Protein AF-0000000080654636 (afdb_homodimer)

Secondary structure (DSSP, 8-state):
-----------------------PPPHHHHHHHHHHHHHSSEEEEESB-SSSBSSHHHHHHHHHHHHTT---EEEEGGG-HHHHHHHHHHHT--SS-EEEETTEEEE-HHHHHHHHHTT-HHHHHHHTT---TTS--/-----------------------PPPHHHHHHHHHHHHHSSEEEEESB-SSSBSSHHHHHHHHHHHHTT---EEEEGGG-HHHHHHHHHHHT--SS-EEEETTEEEE-HHHHHHHHHTT-HHHHHHHTT---TTS--

InterPro domains:
  IPR002109 Glutaredoxin [PF00462] (42-106)
  IPR004480 Monothiol glutaredoxin-related [PTHR10293] (22-126)
  IPR004480 Monothiol glutaredoxin-related [TIGR00365] (31-126)
  IPR033658 Glutaredoxin, PICOT-like [cd03028] (33-121)
  IPR036249 Thioredoxin-like superfamily [SSF52833] (31-130)

Nearest PDB structures (foldseek):
  2mma-assembly1_A  TM=9.603E-01  e=9.183E-13  Arabidopsis thaliana
  3zyw-assembly1_A  TM=9.668E-01  e=1.363E-11  Homo sapiens
  2yan-assembly2_B  TM=9.303E-01  e=9.957E-12  Homo sapiens
  2wci-assembly1_A  TM=8.828E-01  e=1.224E-10  Escherichia coli
  2ltk-assembly1_A  TM=9.001E-01  e=1.573E-10  Trypanosoma brucei

Organism: Caenorhabditis japonica (NCBI:txid281687)

Structure (mmCIF, N/CA/C/O backbone):
data_AF-0000000080654636-model_v1
#
loop_
_entity.id
_entity.type
_entity.pdbx_description
1 polymer 'Glutaredoxin-related protein 5, mitochondrial'
#
loop_
_atom_site.group_PDB
_atom_site.id
_atom_site.type_symbol
_atom_site.label_atom_id
_atom_site.label_alt_id
_atom_site.label_comp_id
_atom_site.label_asym_id
_atom_site.label_entity_id
_atom_site.label_seq_id
_atom_site.pdbx_PDB_ins_code
_atom_site.Cartn_x
_atom_site.Cartn_y
_atom_site.Cartn_z
_atom_site.occupancy
_atom_site.B_iso_or_equiv
_atom_site.auth_seq_id
_atom_site.auth_comp_id
_atom_site.auth_asym_id
_atom_site.auth_atom_id
_atom_site.pdbx_PDB_model_num
ATOM 1 N N . MET A 1 1 ? 11.148 24.328 -79.25 1 25.41 1 MET A N 1
ATOM 2 C CA . MET A 1 1 ? 12.336 23.641 -78.75 1 25.41 1 MET A CA 1
ATOM 3 C C . MET A 1 1 ? 12.484 23.828 -77.25 1 25.41 1 MET A C 1
ATOM 5 O O . MET A 1 1 ? 13.477 23.391 -76.688 1 25.41 1 MET A O 1
ATOM 9 N N . LEU A 1 2 ? 11.836 24.938 -76.75 1 28.94 2 LEU A N 1
ATOM 10 C CA . LEU A 1 2 ? 12.297 25.297 -75.438 1 28.94 2 LEU A CA 1
ATOM 11 C C . LEU A 1 2 ? 12.031 24.172 -74.438 1 28.94 2 LEU A C 1
ATOM 13 O O . LEU A 1 2 ? 10.977 23.547 -74.438 1 28.94 2 LEU A O 1
ATOM 17 N N . ARG A 1 3 ? 12.992 24.078 -73.438 1 27.67 3 ARG A N 1
ATOM 18 C CA . ARG A 1 3 ? 13.578 23.203 -72.438 1 27.67 3 ARG A CA 1
ATOM 19 C C . ARG A 1 3 ? 12.57 22.859 -71.312 1 27.67 3 ARG A C 1
ATOM 21 O O . ARG A 1 3 ? 11.594 23.594 -71.125 1 27.67 3 ARG A O 1
ATOM 28 N N . ALA A 1 4 ? 12.789 21.688 -70.688 1 34.44 4 ALA A N 1
ATOM 29 C CA . ALA A 1 4 ? 12.469 20.688 -69.688 1 34.44 4 ALA A CA 1
ATOM 30 C C . ALA A 1 4 ? 12.461 21.297 -68.25 1 34.44 4 ALA A C 1
ATOM 32 O O . ALA A 1 4 ? 13.516 21.578 -67.688 1 34.44 4 ALA A O 1
ATOM 33 N N . VAL A 1 5 ? 11.75 22.438 -68.062 1 36.06 5 VAL A N 1
ATOM 34 C CA . VAL A 1 5 ? 11.945 22.938 -66.688 1 36.06 5 VAL A CA 1
ATOM 35 C C . VAL A 1 5 ? 11.781 21.797 -65.688 1 36.06 5 VAL A C 1
ATOM 37 O O . VAL A 1 5 ? 10.914 20.938 -65.875 1 36.06 5 VAL A O 1
ATOM 40 N N . SER A 1 6 ? 12.875 21.516 -65 1 37.94 6 SER A N 1
ATOM 41 C CA . SER A 1 6 ? 13.242 20.594 -63.938 1 37.94 6 SER A CA 1
ATOM 42 C C . SER A 1 6 ? 12.227 20.609 -62.812 1 37.94 6 SER A C 1
ATOM 44 O O . SER A 1 6 ? 11.75 21.688 -62.406 1 37.94 6 SER A O 1
ATOM 46 N N . ARG A 1 7 ? 11.336 19.625 -62.719 1 39.09 7 ARG A N 1
ATOM 47 C CA . ARG A 1 7 ? 10.477 19.156 -61.625 1 39.09 7 ARG A CA 1
ATOM 48 C C . ARG A 1 7 ? 11.219 19.172 -60.281 1 39.09 7 ARG A C 1
ATOM 50 O O . ARG A 1 7 ? 12.055 18.297 -60.031 1 39.09 7 ARG A O 1
ATOM 57 N N . GLN A 1 8 ? 11.703 20.328 -59.844 1 31.97 8 GLN A N 1
ATOM 58 C CA . GLN A 1 8 ? 12.43 20.328 -58.594 1 31.97 8 GLN A CA 1
ATOM 59 C C . GLN A 1 8 ? 11.688 19.531 -57.5 1 31.97 8 GLN A C 1
ATOM 61 O O . GLN A 1 8 ? 10.477 19.312 -57.625 1 31.97 8 GLN A O 1
ATOM 66 N N . ALA A 1 9 ? 12.359 19.5 -56.25 1 35.47 9 ALA A N 1
ATOM 67 C CA . ALA A 1 9 ? 12.844 18.797 -55.062 1 35.47 9 ALA A CA 1
ATOM 68 C C . ALA A 1 9 ? 11.773 18.781 -53.969 1 35.47 9 ALA A C 1
ATOM 70 O O . ALA A 1 9 ? 12.055 18.422 -52.844 1 35.47 9 ALA A O 1
ATOM 71 N N . PHE A 1 10 ? 10.5 19.172 -54.156 1 35.31 10 PHE A N 1
ATOM 72 C CA . PHE A 1 10 ? 9.969 19.328 -52.781 1 35.31 10 PHE A CA 1
ATOM 73 C C . PHE A 1 10 ? 10.016 18 -52.031 1 35.31 10 PHE A C 1
ATOM 75 O O . PHE A 1 10 ? 9.25 17.078 -52.344 1 35.31 10 PHE A O 1
ATOM 82 N N . SER A 1 11 ? 11.25 17.469 -51.875 1 37.84 11 SER A N 1
ATOM 83 C CA . SER A 1 11 ? 11.297 16.297 -51 1 37.84 11 SER A CA 1
ATOM 84 C C . SER A 1 11 ? 10.641 16.578 -49.656 1 37.84 11 SER A C 1
ATOM 86 O O . SER A 1 11 ? 11.062 17.484 -48.938 1 37.84 11 SER A O 1
ATOM 88 N N . LEU A 1 12 ? 9.32 16.609 -49.625 1 35.72 12 LEU A N 1
ATOM 89 C CA . LEU A 1 12 ? 8.625 16.547 -48.344 1 35.72 12 LEU A CA 1
ATOM 90 C C . LEU A 1 12 ? 9.281 15.531 -47.438 1 35.72 12 LEU A C 1
ATOM 92 O O . LEU A 1 12 ? 9.477 14.375 -47.812 1 35.72 12 LEU A O 1
ATOM 96 N N . LEU A 1 13 ? 10.211 16 -46.625 1 34.69 13 LEU A N 1
ATOM 97 C CA . LEU A 1 13 ? 10.766 15.289 -45.469 1 34.69 13 LEU A CA 1
ATOM 98 C C . LEU A 1 13 ? 9.656 14.641 -44.656 1 34.69 13 LEU A C 1
ATOM 100 O O . LEU A 1 13 ? 8.789 15.336 -44.094 1 34.69 13 LEU A O 1
ATOM 104 N N . ARG A 1 14 ? 9.109 13.594 -45.062 1 36.56 14 ARG A N 1
ATOM 105 C CA . ARG A 1 14 ? 8.336 12.734 -44.156 1 36.56 14 ARG A CA 1
ATOM 106 C C . ARG A 1 14 ? 9.094 12.477 -42.875 1 36.56 14 ARG A C 1
ATOM 108 O O . ARG A 1 14 ? 10.125 11.812 -42.875 1 36.56 14 ARG A O 1
ATOM 115 N N . ALA A 1 15 ? 9.258 13.484 -42.031 1 32.47 15 ALA A N 1
ATOM 116 C CA . ALA A 1 15 ? 9.781 13.172 -40.719 1 32.47 15 ALA A CA 1
ATOM 117 C C . ALA A 1 15 ? 9.062 11.969 -40.125 1 32.47 15 ALA A C 1
ATOM 119 O O . ALA A 1 15 ? 7.828 11.93 -40.062 1 32.47 15 ALA A O 1
ATOM 120 N N . ASN A 1 16 ? 9.633 10.82 -40.219 1 33.41 16 ASN A N 1
ATOM 121 C CA . ASN A 1 16 ? 9.312 9.617 -39.469 1 33.41 16 ASN A CA 1
ATOM 122 C C . ASN A 1 16 ? 9.141 9.93 -37.969 1 33.41 16 ASN A C 1
ATOM 124 O O . ASN A 1 16 ? 10.055 10.438 -37.344 1 33.41 16 ASN A O 1
ATOM 128 N N . TYR A 1 17 ? 8.094 10.664 -37.719 1 31.27 17 TYR A N 1
ATOM 129 C CA . TYR A 1 17 ? 7.797 10.602 -36.281 1 31.27 17 TYR A CA 1
ATOM 130 C C . TYR A 1 17 ? 7.953 9.18 -35.781 1 31.27 17 TYR A C 1
ATOM 132 O O . TYR A 1 17 ? 7.277 8.258 -36.25 1 31.27 17 TYR A O 1
ATOM 140 N N . SER A 1 18 ? 9.203 8.734 -35.719 1 35.06 18 SER A N 1
ATOM 141 C CA . SER A 1 18 ? 9.406 7.5 -34.969 1 35.06 18 SER A CA 1
ATOM 142 C C . SER A 1 18 ? 8.477 7.434 -33.75 1 35.06 18 SER A C 1
ATOM 144 O O . SER A 1 18 ? 8.32 8.414 -33.031 1 35.06 18 SER A O 1
ATOM 146 N N . ALA A 1 19 ? 7.332 6.879 -34 1 32.44 19 ALA A N 1
ATOM 147 C CA . ALA A 1 19 ? 6.539 6.391 -32.875 1 32.44 19 ALA A CA 1
ATOM 148 C C . ALA A 1 19 ? 7.438 5.848 -31.75 1 32.44 19 ALA A C 1
ATOM 150 O O . ALA A 1 19 ? 8.031 4.777 -31.891 1 32.44 19 ALA A O 1
ATOM 151 N N . SER A 1 20 ? 8.391 6.645 -31.328 1 37.06 20 SER A N 1
ATOM 152 C CA . SER A 1 20 ? 9.227 6.27 -30.203 1 37.06 20 SER A CA 1
ATOM 153 C C . SER A 1 20 ? 8.539 5.238 -29.312 1 37.06 20 SER A C 1
ATOM 155 O O . SER A 1 20 ? 9.078 4.164 -29.062 1 37.06 20 SER A O 1
ATOM 157 N N . ALA A 1 21 ? 8.047 5.703 -28 1 35.38 21 ALA A N 1
ATOM 158 C CA . ALA A 1 21 ? 7.973 5.012 -26.719 1 35.38 21 ALA A CA 1
ATOM 159 C C . ALA A 1 21 ? 6.832 3.998 -26.719 1 35.38 21 ALA A C 1
ATOM 161 O O . ALA A 1 21 ? 5.676 4.352 -26.453 1 35.38 21 ALA A O 1
ATOM 162 N N . ALA A 1 22 ? 6.574 3.404 -27.469 1 39.38 22 ALA A N 1
ATOM 163 C CA . ALA A 1 22 ? 5.551 2.373 -27.328 1 39.38 22 ALA A CA 1
ATOM 164 C C . ALA A 1 22 ? 5.707 1.622 -26 1 39.38 22 ALA A C 1
ATOM 166 O O . ALA A 1 22 ? 6.77 1.056 -25.734 1 39.38 22 ALA A O 1
ATOM 167 N N . GLY A 1 23 ? 5.277 2.107 -24.812 1 54.62 23 GLY A N 1
ATOM 168 C CA . GLY A 1 23 ? 5.293 1.915 -23.359 1 54.62 23 GLY A CA 1
ATOM 169 C C . GLY A 1 23 ? 5.477 0.465 -22.953 1 54.62 23 GLY A C 1
ATOM 170 O O . GLY A 1 23 ? 5.055 0.062 -21.875 1 54.62 23 GLY A O 1
ATOM 171 N N . GLY A 1 24 ? 5.867 -0.421 -23.703 1 77.38 24 GLY A N 1
ATOM 172 C CA . GLY A 1 24 ? 6.023 -1.828 -23.375 1 77.38 24 GLY A CA 1
ATOM 173 C C . GLY A 1 24 ? 7.238 -2.104 -22.5 1 77.38 24 GLY A C 1
ATOM 174 O O . GLY A 1 24 ? 8.023 -1.199 -22.219 1 77.38 24 GLY A O 1
ATOM 175 N N . ILE A 1 25 ? 7.141 -3.156 -21.781 1 89.38 25 ILE A N 1
ATOM 176 C CA . ILE A 1 25 ? 8.242 -3.607 -20.938 1 89.38 25 ILE A CA 1
ATOM 177 C C . ILE A 1 25 ? 9.438 -3.994 -21.812 1 89.38 25 ILE A C 1
ATOM 179 O O . ILE A 1 25 ? 9.266 -4.512 -22.922 1 89.38 25 ILE A O 1
ATOM 183 N N . SER A 1 26 ? 10.711 -3.607 -21.453 1 95.44 26 SER A N 1
ATOM 184 C CA . SER A 1 26 ? 11.93 -3.977 -22.172 1 95.44 26 SER A CA 1
ATOM 185 C C . SER A 1 26 ? 12.062 -5.492 -22.281 1 95.44 26 SER A C 1
ATOM 187 O O . SER A 1 26 ? 11.523 -6.23 -21.453 1 95.44 26 SER A O 1
ATOM 189 N N . ASP A 1 27 ? 12.844 -5.934 -23.266 1 96.75 27 ASP A N 1
ATOM 190 C CA . ASP A 1 27 ? 13.102 -7.359 -23.438 1 96.75 27 ASP A CA 1
ATOM 191 C C . ASP A 1 27 ? 13.844 -7.93 -22.234 1 96.75 27 ASP A C 1
ATOM 193 O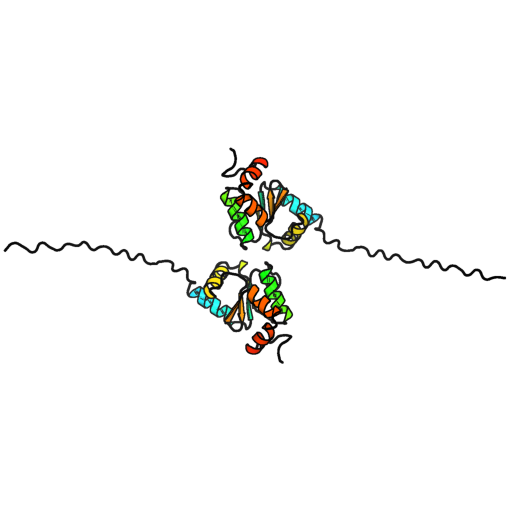 O . ASP A 1 27 ? 13.602 -9.07 -21.828 1 96.75 27 ASP A O 1
ATOM 197 N N . VAL A 1 28 ? 14.758 -7.215 -21.734 1 97.44 28 VAL A N 1
ATOM 198 C CA . VAL A 1 28 ? 15.539 -7.648 -20.578 1 97.44 28 VAL A CA 1
ATOM 199 C C . VAL A 1 28 ? 14.617 -7.863 -19.391 1 97.44 28 VAL A C 1
ATOM 201 O O . VAL A 1 28 ? 14.688 -8.891 -18.719 1 97.44 28 VAL A O 1
ATOM 204 N N . LEU A 1 29 ? 13.758 -6.957 -19.109 1 97.94 29 LEU A N 1
ATOM 205 C CA . LEU A 1 29 ? 12.836 -7.059 -17.984 1 97.94 29 LEU A CA 1
ATOM 206 C C . LEU A 1 29 ? 11.836 -8.188 -18.203 1 97.94 29 LEU A C 1
ATOM 208 O O . LEU A 1 29 ? 11.492 -8.906 -17.266 1 97.94 29 LEU A O 1
ATOM 212 N N . ARG A 1 30 ? 11.344 -8.312 -19.391 1 98.19 30 ARG A N 1
ATOM 213 C CA . ARG A 1 30 ? 10.445 -9.422 -19.719 1 98.19 30 ARG A CA 1
ATOM 214 C C . ARG A 1 30 ? 11.094 -10.766 -19.406 1 98.19 30 ARG A C 1
ATOM 216 O O . ARG A 1 30 ? 10.477 -11.633 -18.797 1 98.19 30 ARG A O 1
ATOM 223 N N . LYS A 1 31 ? 12.281 -10.953 -19.844 1 98.31 31 LYS A N 1
ATOM 224 C CA . LYS A 1 31 ? 13.016 -12.188 -19.594 1 98.31 31 LYS A CA 1
ATOM 225 C C . LYS A 1 31 ? 13.227 -12.406 -18.094 1 98.31 31 LYS A C 1
ATOM 227 O O . LYS A 1 31 ? 13.156 -13.539 -17.609 1 98.31 31 LYS A O 1
ATOM 232 N N . ARG A 1 32 ? 13.516 -11.312 -17.375 1 98.56 32 ARG A N 1
ATOM 233 C CA . ARG A 1 32 ? 13.656 -11.406 -15.93 1 98.56 32 ARG A CA 1
ATOM 234 C C . ARG A 1 32 ? 12.367 -11.922 -15.289 1 98.56 32 ARG A C 1
ATOM 236 O O . ARG A 1 32 ? 12.406 -12.836 -14.469 1 98.56 32 ARG A O 1
ATOM 243 N N . ILE A 1 33 ? 11.273 -11.375 -15.656 1 98.75 33 ILE A N 1
ATOM 244 C CA . ILE A 1 33 ? 9.992 -11.766 -15.07 1 98.75 33 ILE A CA 1
ATOM 245 C C . ILE A 1 33 ? 9.648 -13.195 -15.477 1 98.75 33 ILE A C 1
ATOM 247 O O . ILE A 1 33 ? 9.18 -13.984 -14.656 1 98.75 33 ILE A O 1
ATOM 251 N N . ASP A 1 34 ? 9.914 -13.578 -16.703 1 98.69 34 ASP A N 1
ATOM 252 C CA . ASP A 1 34 ? 9.758 -14.969 -17.141 1 98.69 34 ASP A CA 1
ATOM 253 C C . ASP A 1 34 ? 10.492 -15.922 -16.203 1 98.69 34 ASP A C 1
ATOM 255 O O . ASP A 1 34 ? 9.945 -16.953 -15.805 1 98.69 34 ASP A O 1
ATOM 259 N N . GLY A 1 35 ? 11.672 -15.523 -15.961 1 98.75 35 GLY A N 1
ATOM 260 C CA . GLY A 1 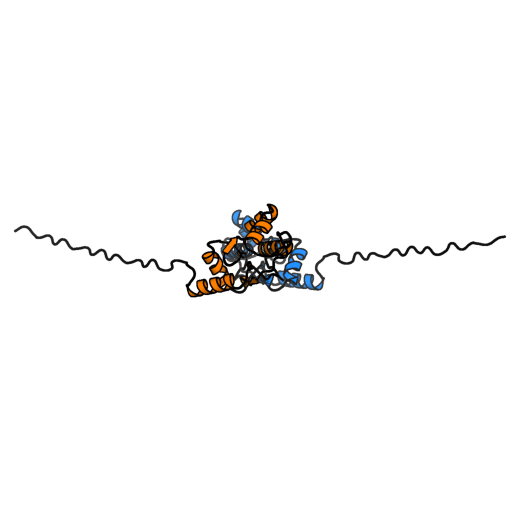35 ? 12.477 -16.359 -15.078 1 98.75 35 GLY A CA 1
ATOM 261 C C . GLY A 1 35 ? 11.914 -16.453 -13.672 1 98.75 35 GLY A C 1
ATOM 262 O O . GLY A 1 35 ? 11.906 -17.531 -13.078 1 98.75 35 GLY A O 1
ATOM 263 N N . LEU A 1 36 ? 11.461 -15.367 -13.125 1 98.81 36 LEU A N 1
ATOM 264 C CA . LEU A 1 36 ? 10.945 -15.344 -11.758 1 98.81 36 LEU A CA 1
ATOM 265 C C . LEU A 1 36 ? 9.68 -16.188 -11.641 1 98.81 36 LEU A C 1
ATOM 267 O O . LEU A 1 36 ? 9.531 -16.953 -10.688 1 98.81 36 LEU A O 1
ATOM 271 N N . VAL A 1 37 ? 8.789 -16.094 -12.648 1 98.75 37 VAL A N 1
ATOM 272 C CA . VAL A 1 37 ? 7.508 -16.781 -12.516 1 98.75 37 VAL A CA 1
ATOM 273 C C . VAL A 1 37 ? 7.68 -18.266 -12.812 1 98.75 37 VAL A C 1
ATOM 275 O O . VAL A 1 37 ? 6.82 -19.078 -12.461 1 98.75 37 VAL A O 1
ATOM 278 N N . ALA A 1 38 ? 8.758 -18.609 -13.422 1 98.5 38 ALA A N 1
ATOM 279 C CA . ALA A 1 38 ? 8.992 -20 -13.781 1 98.5 38 ALA A CA 1
ATOM 280 C C . ALA A 1 38 ? 9.773 -20.734 -12.695 1 98.5 38 ALA A C 1
ATOM 282 O O . ALA A 1 38 ? 9.844 -21.969 -12.688 1 98.5 38 ALA A O 1
ATOM 283 N N . LYS A 1 39 ? 10.328 -20 -11.82 1 98.44 39 LYS A N 1
ATOM 284 C CA . LYS A 1 39 ? 11.281 -20.562 -10.875 1 98.44 39 LYS A CA 1
ATOM 285 C C . LYS A 1 39 ? 10.57 -21.406 -9.812 1 98.44 39 LYS A C 1
ATOM 287 O O . LYS A 1 39 ? 11.125 -22.375 -9.312 1 98.44 39 LYS A O 1
ATOM 292 N N . ASP A 1 40 ? 9.414 -20.953 -9.352 1 98.81 40 ASP A N 1
ATOM 293 C CA . ASP A 1 40 ? 8.656 -21.641 -8.312 1 98.81 40 ASP A CA 1
ATOM 294 C C . ASP A 1 40 ? 7.227 -21.938 -8.781 1 98.81 40 ASP A C 1
ATOM 296 O O . ASP A 1 40 ? 6.746 -21.328 -9.734 1 98.81 40 ASP A O 1
ATOM 300 N N . ASP A 1 41 ? 6.625 -22.875 -8.141 1 98.81 41 ASP A N 1
ATOM 301 C CA . ASP A 1 41 ? 5.289 -23.312 -8.539 1 98.81 41 ASP A CA 1
ATOM 302 C C . ASP A 1 41 ? 4.262 -22.203 -8.305 1 98.81 41 ASP A C 1
ATOM 304 O O . ASP A 1 41 ? 3.328 -22.031 -9.094 1 98.81 41 ASP A O 1
ATOM 308 N N . VAL A 1 42 ? 4.402 -21.594 -7.184 1 98.94 42 VAL A N 1
ATOM 309 C CA . VAL A 1 42 ? 3.523 -20.469 -6.84 1 98.94 42 VAL A CA 1
ATOM 310 C C . VAL A 1 42 ? 4.359 -19.234 -6.531 1 98.94 42 VAL A C 1
ATOM 312 O O . VAL A 1 42 ? 5.246 -19.266 -5.676 1 98.94 42 VAL A O 1
ATOM 315 N N . VAL A 1 43 ? 4.141 -18.141 -7.289 1 98.94 43 VAL A N 1
ATOM 316 C CA . VAL A 1 43 ? 4.883 -16.891 -7.16 1 98.94 43 VAL A CA 1
ATOM 317 C C . VAL A 1 43 ? 3.914 -15.742 -6.895 1 98.94 43 VAL A C 1
ATOM 319 O O . VAL A 1 43 ? 2.852 -15.664 -7.516 1 98.94 43 VAL A O 1
ATOM 322 N N . VAL A 1 44 ? 4.234 -14.898 -5.953 1 98.94 44 VAL A N 1
ATOM 323 C CA . VAL A 1 44 ? 3.443 -13.703 -5.668 1 98.94 44 VAL A CA 1
ATOM 324 C C . VAL A 1 44 ? 4.336 -12.469 -5.73 1 98.94 44 VAL A C 1
ATOM 326 O O . VAL A 1 44 ? 5.297 -12.352 -4.969 1 98.94 44 VAL A O 1
ATOM 329 N N . PHE A 1 45 ? 4.098 -11.586 -6.664 1 98.94 45 PHE A N 1
ATOM 330 C CA . PHE A 1 45 ? 4.605 -10.219 -6.574 1 98.94 45 PHE A CA 1
ATOM 331 C C . PHE A 1 45 ? 3.732 -9.383 -5.648 1 98.94 45 PHE A C 1
ATOM 333 O O . PHE A 1 45 ? 2.533 -9.227 -5.891 1 98.94 45 PHE A O 1
ATOM 340 N N . MET A 1 46 ? 4.277 -8.797 -4.602 1 98.81 46 MET A N 1
ATOM 341 C CA . MET A 1 46 ? 3.416 -8.18 -3.6 1 98.81 46 MET A CA 1
ATOM 342 C C . MET A 1 46 ? 4.102 -6.973 -2.961 1 98.81 46 MET A C 1
ATOM 344 O O . MET A 1 46 ? 5.305 -6.77 -3.145 1 98.81 46 MET A O 1
ATOM 348 N N . LYS A 1 47 ? 3.375 -6.105 -2.334 1 98.38 47 LYS A N 1
ATOM 349 C CA . LYS A 1 47 ? 3.918 -5.031 -1.509 1 98.38 47 LYS A CA 1
ATOM 350 C C . LYS A 1 47 ? 4.277 -5.539 -0.115 1 98.38 47 LYS A C 1
ATOM 352 O O . LYS A 1 47 ? 3.398 -5.91 0.663 1 98.38 47 LYS A O 1
ATOM 357 N N . GLY A 1 48 ? 5.57 -5.477 0.133 1 97.75 48 GLY A N 1
ATOM 358 C CA . GLY A 1 48 ? 6.059 -6.152 1.324 1 97.75 48 GLY A CA 1
ATOM 359 C C . GLY A 1 48 ? 6.402 -7.609 1.084 1 97.75 48 GLY A C 1
ATOM 360 O O . GLY A 1 48 ? 6.594 -8.031 -0.06 1 97.75 48 GLY A O 1
ATOM 361 N N . THR A 1 49 ? 6.621 -8.328 2.178 1 97.75 49 THR A N 1
ATOM 362 C CA . THR A 1 49 ? 7.004 -9.734 2.123 1 97.75 49 THR A CA 1
ATOM 363 C C . THR A 1 49 ? 5.941 -10.609 2.787 1 97.75 49 THR A C 1
ATOM 365 O O . THR A 1 49 ? 4.996 -10.102 3.387 1 97.75 49 THR A O 1
ATOM 368 N N . GLN A 1 50 ? 6.105 -11.922 2.584 1 97.19 50 GLN A N 1
ATOM 369 C CA . GLN A 1 50 ? 5.203 -12.859 3.246 1 97.19 50 GLN A CA 1
ATOM 370 C C . GLN A 1 50 ? 5.23 -12.672 4.762 1 97.19 50 GLN A C 1
ATOM 372 O O . GLN A 1 50 ? 4.203 -12.82 5.43 1 97.19 50 GLN A O 1
ATOM 377 N N . GLN A 1 51 ? 6.391 -12.289 5.285 1 96.19 51 GLN A N 1
ATOM 378 C CA . GLN A 1 51 ? 6.559 -12.117 6.727 1 96.19 51 GLN A CA 1
ATOM 379 C C . GLN A 1 51 ? 6.039 -10.75 7.18 1 96.19 51 GLN A C 1
ATOM 381 O O . GLN A 1 51 ? 5.508 -10.617 8.281 1 96.19 51 GLN A O 1
ATOM 386 N N . GLU A 1 52 ? 6.199 -9.773 6.305 1 95.75 52 GLU A N 1
ATOM 387 C CA . GLU A 1 52 ? 5.805 -8.406 6.641 1 95.75 52 GLU A CA 1
ATOM 388 C C . GLU A 1 52 ? 5.086 -7.742 5.473 1 95.75 52 GLU A C 1
ATOM 390 O O . GLU A 1 52 ? 5.613 -6.801 4.871 1 95.75 52 GLU A O 1
ATOM 395 N N . PRO A 1 53 ? 3.854 -8.148 5.262 1 97.31 53 PRO A N 1
ATOM 396 C CA . PRO A 1 53 ? 3.109 -7.449 4.211 1 97.31 53 PRO A CA 1
ATOM 397 C C . PRO A 1 53 ? 2.914 -5.965 4.508 1 97.31 53 PRO A C 1
ATOM 399 O O . PRO A 1 53 ? 2.686 -5.586 5.66 1 97.31 53 PRO A O 1
ATOM 402 N N . ALA A 1 54 ? 2.967 -5.152 3.492 1 96.44 54 ALA A N 1
ATOM 403 C CA . ALA A 1 54 ? 2.949 -3.705 3.691 1 96.44 54 ALA A CA 1
ATOM 404 C C . ALA A 1 54 ? 1.625 -3.104 3.23 1 96.44 54 ALA A C 1
ATOM 406 O O . ALA A 1 54 ? 1.441 -1.885 3.27 1 96.44 54 ALA A O 1
ATOM 407 N N . CYS A 1 55 ? 0.692 -3.875 2.836 1 96.69 55 CYS A N 1
ATOM 408 C CA . CYS A 1 55 ? -0.629 -3.469 2.371 1 96.69 55 CYS A CA 1
ATOM 409 C C . CYS A 1 55 ? -1.664 -4.551 2.652 1 96.69 55 CYS A C 1
ATOM 411 O O . CYS A 1 55 ? -1.335 -5.738 2.682 1 96.69 55 CYS A O 1
ATOM 413 N N . GLY A 1 56 ? -2.855 -4.16 2.816 1 96.12 56 GLY A N 1
ATOM 414 C CA . GLY A 1 56 ? -3.908 -5.109 3.145 1 96.12 56 GLY A CA 1
ATOM 415 C C . GLY A 1 56 ? -4.191 -6.094 2.027 1 96.12 56 GLY A C 1
ATOM 416 O O . GLY A 1 56 ? -4.527 -7.254 2.287 1 96.12 56 GLY A O 1
ATOM 417 N N . PHE A 1 57 ? -4.086 -5.648 0.814 1 97.94 57 PHE A N 1
ATOM 418 C CA . PHE A 1 57 ? -4.336 -6.543 -0.31 1 97.94 57 PHE A CA 1
ATOM 419 C C . PHE A 1 57 ? -3.283 -7.641 -0.373 1 97.94 57 PHE A C 1
ATOM 421 O O . PHE A 1 57 ? -3.607 -8.805 -0.595 1 97.94 57 PHE A O 1
ATOM 428 N N . SER A 1 58 ? -2.035 -7.289 -0.244 1 98.75 58 SER A N 1
ATOM 429 C CA . SER A 1 58 ? -0.964 -8.281 -0.195 1 98.75 58 SER A CA 1
ATOM 430 C C . SER A 1 58 ? -1.144 -9.227 0.985 1 98.75 58 SER A C 1
ATOM 432 O O . SER A 1 58 ? -0.938 -10.438 0.853 1 98.75 58 SER A O 1
ATOM 434 N N . ARG A 1 59 ? -1.499 -8.703 2.064 1 98.38 59 ARG A N 1
ATOM 435 C CA . ARG A 1 59 ? -1.748 -9.531 3.24 1 98.38 59 ARG A CA 1
ATOM 436 C C . ARG A 1 59 ? -2.865 -10.539 2.977 1 98.38 59 ARG A C 1
ATOM 438 O O . ARG A 1 59 ? -2.754 -11.703 3.346 1 98.38 59 ARG A O 1
ATOM 445 N N . ASN A 1 60 ? -3.906 -10.055 2.338 1 98.75 60 ASN A N 1
ATOM 446 C CA . ASN A 1 60 ? -5.039 -10.938 2.076 1 98.75 60 ASN A CA 1
ATOM 447 C C . ASN A 1 60 ? -4.645 -12.094 1.161 1 98.75 60 ASN A C 1
ATOM 449 O O . ASN A 1 60 ? -5.055 -13.234 1.386 1 98.75 60 ASN A O 1
ATOM 453 N N . VAL A 1 61 ? -3.904 -11.789 0.156 1 98.88 61 VAL A N 1
ATOM 454 C CA . VAL A 1 61 ? -3.422 -12.844 -0.725 1 98.88 61 VAL A CA 1
ATOM 455 C C . VAL A 1 61 ? -2.623 -13.867 0.082 1 98.88 61 VAL A C 1
ATOM 457 O O . VAL A 1 61 ? -2.836 -15.078 -0.05 1 98.88 61 VAL A O 1
ATOM 460 N N . LYS A 1 62 ? -1.703 -13.375 0.951 1 98.81 62 LYS A N 1
ATOM 461 C CA . LYS A 1 62 ? -0.91 -14.258 1.8 1 98.81 62 LYS A CA 1
ATOM 462 C C . LYS A 1 62 ? -1.805 -15.109 2.695 1 98.81 62 LYS A C 1
ATOM 464 O O . LYS A 1 62 ? -1.582 -16.312 2.84 1 98.81 62 LYS A O 1
ATOM 469 N N . LEU A 1 63 ? -2.771 -14.516 3.24 1 98.62 63 LEU A N 1
ATOM 470 C CA . LEU A 1 63 ? -3.656 -15.219 4.164 1 98.62 63 LEU A CA 1
ATOM 471 C C . LEU A 1 63 ? -4.41 -16.328 3.453 1 98.62 63 LEU A C 1
ATOM 473 O O . LEU A 1 63 ? -4.57 -17.422 4.004 1 98.62 63 LEU A O 1
ATOM 477 N N . VAL A 1 64 ? -4.902 -16.031 2.309 1 98.69 64 VAL A N 1
ATOM 478 C CA . VAL A 1 64 ? -5.613 -17.047 1.53 1 98.69 64 VAL A CA 1
ATOM 479 C C . VAL A 1 64 ? -4.684 -18.219 1.24 1 98.69 64 VAL A C 1
ATOM 481 O O . VAL A 1 64 ? -5.059 -19.375 1.446 1 98.69 64 VAL A O 1
ATOM 484 N N . LEU A 1 65 ? -3.514 -17.969 0.712 1 98.81 65 LEU A N 1
ATOM 485 C CA . LEU A 1 65 ? -2.568 -19.031 0.397 1 98.81 65 LEU A CA 1
ATOM 486 C C . LEU A 1 65 ? -2.178 -19.812 1.653 1 98.81 65 LEU A C 1
ATOM 488 O O . LEU A 1 65 ? -2.082 -21.031 1.629 1 98.81 65 LEU A O 1
ATOM 492 N N . ASP A 1 66 ? -1.998 -19.109 2.752 1 98.56 66 ASP A N 1
ATOM 493 C CA . ASP A 1 66 ? -1.691 -19.75 4.027 1 98.56 66 ASP A CA 1
ATOM 494 C C . ASP A 1 66 ? -2.844 -20.641 4.488 1 98.56 66 ASP A C 1
ATOM 496 O O . ASP A 1 66 ? -2.617 -21.734 5 1 98.56 66 ASP A O 1
ATOM 500 N N . PHE A 1 67 ? -4.008 -20.125 4.363 1 98.44 67 PHE A N 1
ATOM 501 C CA . PHE A 1 67 ? -5.188 -20.875 4.762 1 98.44 67 PHE A CA 1
ATOM 502 C C . PHE A 1 67 ? -5.211 -22.25 4.078 1 98.44 67 PHE A C 1
ATOM 504 O O . PHE A 1 67 ? -5.613 -23.234 4.684 1 98.44 67 PHE A O 1
ATOM 511 N N . HIS A 1 68 ? -4.77 -22.266 2.932 1 98.25 68 HIS A N 1
ATOM 512 C CA . HIS A 1 68 ? -4.793 -23.5 2.148 1 98.25 68 HIS A CA 1
ATOM 513 C C . HIS A 1 68 ? -3.457 -24.234 2.236 1 98.25 68 HIS A C 1
ATOM 515 O O . HIS A 1 68 ? -3.23 -25.203 1.516 1 98.25 68 HIS A O 1
ATOM 521 N N . ASN A 1 69 ? -2.506 -23.703 3.059 1 98.38 69 ASN A N 1
ATOM 522 C CA . ASN A 1 69 ? -1.181 -24.281 3.258 1 98.38 69 ASN A CA 1
ATOM 523 C C . ASN A 1 69 ? -0.402 -24.359 1.947 1 98.38 69 ASN A C 1
ATOM 525 O O . ASN A 1 69 ? 0.22 -25.391 1.654 1 98.38 69 ASN A O 1
ATOM 529 N N . VAL A 1 70 ? -0.503 -23.359 1.189 1 98.62 70 VAL A N 1
ATOM 530 C CA . VAL A 1 70 ? 0.218 -23.281 -0.077 1 98.62 70 VAL A CA 1
ATOM 531 C C . VAL A 1 70 ? 1.499 -22.469 0.099 1 98.62 70 VAL A C 1
ATOM 533 O O . VAL A 1 70 ? 1.45 -21.297 0.457 1 98.62 70 VAL A O 1
ATOM 536 N N . LYS A 1 71 ? 2.617 -23.109 -0.134 1 98.31 71 LYS A N 1
ATOM 537 C CA . LYS A 1 71 ? 3.895 -22.406 -0.133 1 98.31 71 LYS A CA 1
ATOM 538 C C . LYS A 1 71 ? 4.066 -21.578 -1.404 1 98.31 71 LYS A C 1
ATOM 540 O O . LYS A 1 71 ? 3.678 -22 -2.49 1 98.31 71 LYS A O 1
ATOM 545 N N . PHE A 1 72 ? 4.648 -20.422 -1.195 1 98.88 72 PHE A N 1
ATOM 546 C CA . PHE A 1 72 ? 4.879 -19.594 -2.377 1 98.88 72 PHE A CA 1
ATOM 547 C C . PHE A 1 72 ? 6.145 -18.766 -2.223 1 98.88 72 PHE A C 1
ATOM 549 O O . PHE A 1 72 ? 6.613 -18.531 -1.105 1 98.88 72 PHE A O 1
ATOM 556 N N . GLN A 1 73 ? 6.66 -18.406 -3.355 1 98.88 73 GLN A N 1
ATOM 557 C CA . GLN A 1 73 ? 7.762 -17.438 -3.402 1 98.88 73 GLN A CA 1
ATOM 558 C C . GLN A 1 73 ? 7.242 -16.016 -3.586 1 98.88 73 GLN A C 1
ATOM 560 O O . GLN A 1 73 ? 6.461 -15.75 -4.5 1 98.88 73 GLN A O 1
ATOM 565 N N . ASP A 1 74 ? 7.605 -15.172 -2.717 1 98.81 74 ASP A N 1
ATOM 566 C CA . ASP A 1 74 ? 7.215 -13.766 -2.855 1 98.81 74 ASP A CA 1
ATOM 567 C C . ASP A 1 74 ? 8.344 -12.945 -3.48 1 98.81 74 ASP A C 1
ATOM 569 O O . ASP A 1 74 ? 9.516 -13.281 -3.332 1 98.81 74 ASP A O 1
ATOM 573 N N . TYR A 1 75 ? 8.055 -11.906 -4.18 1 98.88 75 TYR A N 1
ATOM 574 C CA . TYR A 1 75 ? 8.93 -10.828 -4.629 1 98.88 75 TYR A CA 1
ATOM 575 C C . TYR A 1 75 ? 8.391 -9.469 -4.207 1 98.88 75 TYR A C 1
ATOM 577 O O . TYR A 1 75 ? 7.293 -9.078 -4.613 1 98.88 75 TYR A O 1
ATOM 585 N N . ASN A 1 76 ? 9.133 -8.797 -3.408 1 98.56 76 ASN A N 1
ATOM 586 C CA . ASN A 1 76 ? 8.742 -7.492 -2.893 1 98.56 76 ASN A CA 1
ATOM 587 C C . ASN A 1 76 ? 8.977 -6.391 -3.924 1 98.56 76 ASN A C 1
ATOM 589 O O . ASN A 1 76 ? 10.117 -6 -4.18 1 98.56 76 ASN A O 1
ATOM 593 N N . VAL A 1 77 ? 7.898 -5.793 -4.375 1 98.19 77 VAL A N 1
ATOM 594 C CA . VAL A 1 77 ? 8.031 -4.852 -5.48 1 98.19 77 VAL A CA 1
ATOM 595 C C . VAL A 1 77 ? 8.328 -3.457 -4.938 1 98.19 77 VAL A C 1
ATOM 597 O O . VAL A 1 77 ? 8.703 -2.555 -5.691 1 98.19 77 VAL A O 1
ATOM 600 N N . LEU A 1 78 ? 8.18 -3.246 -3.662 1 96.69 78 LEU A N 1
ATOM 601 C CA . LEU A 1 78 ? 8.438 -1.935 -3.076 1 96.69 78 LEU A CA 1
ATOM 602 C C . LEU A 1 78 ? 9.914 -1.571 -3.176 1 96.69 78 LEU A C 1
ATOM 604 O O . LEU A 1 78 ? 10.273 -0.395 -3.1 1 96.69 78 LEU A O 1
ATOM 608 N N . THR A 1 79 ? 10.773 -2.492 -3.324 1 94.94 79 THR A N 1
ATOM 609 C CA . THR A 1 79 ? 12.211 -2.244 -3.381 1 94.94 79 THR A CA 1
ATOM 610 C C . THR A 1 79 ? 12.711 -2.295 -4.82 1 94.94 79 THR A C 1
ATOM 612 O O . THR A 1 79 ? 13.922 -2.318 -5.062 1 94.94 79 THR A O 1
ATOM 615 N N . ASP A 1 80 ? 11.789 -2.41 -5.707 1 96.12 80 ASP A N 1
ATOM 616 C CA . ASP A 1 80 ? 12.125 -2.57 -7.121 1 96.12 80 ASP A CA 1
ATOM 617 C C . ASP A 1 80 ? 11.062 -1.942 -8.016 1 96.12 80 ASP A C 1
ATOM 619 O O . ASP A 1 80 ? 10.195 -2.643 -8.539 1 96.12 80 ASP A O 1
ATOM 623 N N . GLU A 1 81 ? 11.273 -0.66 -8.273 1 94.88 81 GLU A N 1
ATOM 624 C CA . GLU A 1 81 ? 10.281 0.096 -9.031 1 94.88 81 GLU A CA 1
ATOM 625 C C . GLU A 1 81 ? 10.148 -0.442 -10.453 1 94.88 81 GLU A C 1
ATOM 627 O O . GLU A 1 81 ? 9.055 -0.455 -11.023 1 94.88 81 GLU A O 1
ATOM 632 N N . GLU A 1 82 ? 11.242 -0.849 -11.016 1 96.69 82 GLU A N 1
ATOM 633 C CA . GLU A 1 82 ? 11.211 -1.419 -12.359 1 96.69 82 GLU A CA 1
ATOM 634 C C . GLU A 1 82 ? 10.344 -2.676 -12.406 1 96.69 82 GLU A C 1
ATOM 636 O O . GLU A 1 82 ? 9.516 -2.834 -13.305 1 96.69 82 GLU A O 1
ATOM 641 N N . LEU A 1 83 ? 10.539 -3.498 -11.438 1 98.06 83 LEU A N 1
ATOM 642 C CA . LEU A 1 83 ? 9.727 -4.711 -11.359 1 98.06 83 LEU A CA 1
ATOM 643 C C . LEU A 1 83 ? 8.266 -4.371 -11.086 1 98.06 83 LEU A C 1
ATOM 645 O O . LEU A 1 83 ? 7.367 -4.98 -11.664 1 98.06 83 LEU A O 1
ATOM 649 N N . ARG A 1 84 ? 8.062 -3.404 -10.18 1 97.94 84 ARG A N 1
ATOM 650 C CA . ARG A 1 84 ? 6.707 -2.988 -9.82 1 97.94 84 ARG A CA 1
ATOM 651 C C . ARG A 1 84 ? 5.922 -2.553 -11.055 1 97.94 84 ARG A C 1
ATOM 653 O O . ARG A 1 84 ? 4.812 -3.035 -11.297 1 97.94 84 ARG A O 1
ATOM 660 N N . GLU A 1 85 ? 6.504 -1.741 -11.883 1 96.88 85 GLU A N 1
ATOM 661 C CA . GLU A 1 85 ? 5.836 -1.267 -13.086 1 96.88 85 GLU A CA 1
ATOM 662 C C . GLU A 1 85 ? 5.84 -2.334 -14.18 1 96.88 85 GLU A C 1
ATOM 664 O O . GLU A 1 85 ? 4.852 -2.494 -14.906 1 96.88 85 GLU A O 1
ATOM 669 N N . GLY A 1 86 ? 6.855 -3.072 -14.227 1 98.38 86 GLY A N 1
ATOM 670 C CA . GLY A 1 86 ? 7.012 -4.082 -15.258 1 98.38 86 GLY A CA 1
ATOM 671 C C . GLY A 1 86 ? 6 -5.207 -15.156 1 98.38 86 GLY A C 1
ATOM 672 O O . GLY A 1 86 ? 5.477 -5.672 -16.172 1 98.38 86 GLY A O 1
ATOM 673 N N . VAL A 1 87 ? 5.734 -5.633 -13.984 1 98.69 87 VAL A N 1
ATOM 674 C CA . VAL A 1 87 ? 4.852 -6.781 -13.812 1 98.69 87 VAL A CA 1
ATOM 675 C C . VAL A 1 87 ? 3.426 -6.398 -14.211 1 98.69 87 VAL A C 1
ATOM 677 O O . VAL A 1 87 ? 2.656 -7.242 -14.672 1 98.69 87 VAL A O 1
ATOM 680 N N . LYS A 1 88 ? 3.062 -5.145 -14.031 1 98.44 88 LYS A N 1
ATOM 681 C CA . LYS A 1 88 ? 1.747 -4.68 -14.453 1 98.44 88 LYS A CA 1
ATOM 682 C C . LYS A 1 88 ? 1.606 -4.746 -15.977 1 98.44 88 LYS A C 1
ATOM 684 O O . LYS A 1 88 ? 0.557 -5.137 -16.484 1 98.44 88 LYS A O 1
ATOM 689 N N . VAL A 1 89 ? 2.629 -4.383 -16.641 1 98.19 89 VAL A N 1
ATOM 690 C CA . VAL A 1 89 ? 2.637 -4.441 -18.094 1 98.19 89 VAL A CA 1
ATOM 691 C C . VAL A 1 89 ? 2.686 -5.898 -18.547 1 98.19 89 VAL A C 1
ATOM 693 O O . VAL A 1 89 ? 1.929 -6.301 -19.438 1 98.19 89 VAL A O 1
ATOM 696 N N . TYR A 1 90 ? 3.488 -6.688 -17.906 1 98.56 90 TYR A N 1
ATOM 697 C CA . TYR A 1 90 ? 3.701 -8.094 -18.234 1 98.56 90 TYR A CA 1
ATOM 698 C C . TYR A 1 90 ? 2.393 -8.867 -18.172 1 98.56 90 TYR A C 1
ATOM 700 O O . TYR A 1 90 ? 2.092 -9.664 -19.062 1 98.56 90 TYR A O 1
ATOM 708 N N . SER A 1 91 ? 1.635 -8.602 -17.172 1 98.5 91 SER A N 1
ATOM 709 C CA . SER A 1 91 ? 0.406 -9.359 -16.953 1 98.5 91 SER A CA 1
ATOM 710 C C . SER A 1 91 ? -0.796 -8.664 -17.578 1 98.5 91 SER A C 1
ATOM 712 O O . SER A 1 91 ? -1.894 -9.219 -17.609 1 98.5 91 SER A O 1
ATOM 714 N N . GLU A 1 92 ? -0.571 -7.461 -18.031 1 97.69 92 GLU A N 1
ATOM 715 C CA . GLU A 1 92 ? -1.686 -6.625 -18.469 1 97.69 92 GLU A CA 1
ATOM 716 C C . GLU A 1 92 ? -2.738 -6.492 -17.375 1 97.69 92 GLU A C 1
ATOM 718 O O . GLU A 1 92 ? -3.932 -6.664 -17.625 1 97.69 92 GLU A O 1
ATOM 723 N N . TRP A 1 93 ? -2.297 -6.32 -16.188 1 98.19 93 TRP A N 1
ATOM 724 C CA . TRP A 1 93 ? -3.107 -6.145 -14.977 1 98.19 93 TRP A CA 1
ATOM 725 C C . TRP A 1 93 ? -2.609 -4.961 -14.156 1 98.19 93 TRP A C 1
ATOM 727 O O . TRP A 1 93 ? -1.408 -4.832 -13.906 1 98.19 93 TRP A O 1
ATOM 737 N N . PRO A 1 94 ? -3.457 -4.109 -13.664 1 97.31 94 PRO A N 1
ATOM 738 C CA . PRO A 1 94 ? -3.016 -2.789 -13.211 1 97.31 94 PRO A CA 1
ATOM 739 C C . PRO A 1 94 ? -2.578 -2.781 -11.75 1 97.31 94 PRO A C 1
ATOM 74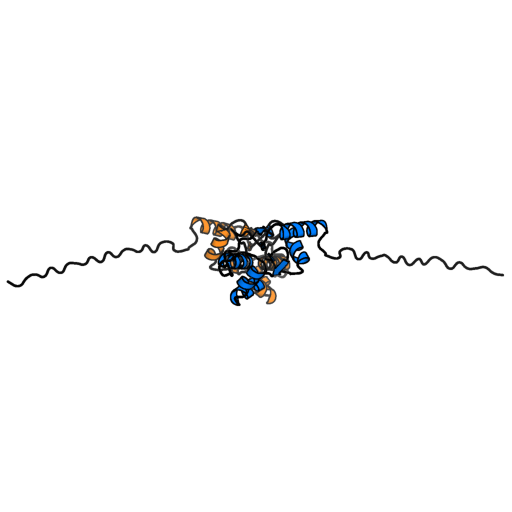1 O O . PRO A 1 94 ? -1.948 -1.822 -11.289 1 97.31 94 PRO A O 1
ATOM 744 N N . THR A 1 95 ? -2.932 -3.865 -10.969 1 97.81 95 THR A N 1
ATOM 745 C CA . THR A 1 95 ? -2.748 -3.719 -9.531 1 97.81 95 THR A CA 1
ATOM 746 C C . THR A 1 95 ? -1.817 -4.801 -8.992 1 97.81 95 THR A C 1
ATOM 748 O O . THR A 1 95 ? -1.509 -5.77 -9.688 1 97.81 95 THR A O 1
ATOM 751 N N . ILE A 1 96 ? -1.231 -4.551 -7.891 1 98.44 96 ILE A N 1
ATOM 752 C CA . ILE A 1 96 ? -0.451 -5.453 -7.051 1 98.44 96 ILE A CA 1
ATOM 753 C C . ILE A 1 96 ? -1.214 -5.75 -5.762 1 98.44 96 ILE A C 1
ATOM 755 O O . ILE A 1 96 ? -1.883 -4.871 -5.215 1 98.44 96 ILE A O 1
ATOM 759 N N . PRO A 1 97 ? -1.184 -6.918 -5.367 1 98.81 97 PRO A N 1
ATOM 760 C CA . PRO A 1 97 ? -0.343 -8.078 -5.688 1 98.81 97 PRO A CA 1
ATOM 761 C C . PRO A 1 97 ? -0.824 -8.828 -6.922 1 98.81 97 PRO A C 1
ATOM 763 O O . PRO A 1 97 ? -1.934 -8.586 -7.406 1 98.81 97 PRO A O 1
ATOM 766 N N . GLN A 1 98 ? 0.083 -9.625 -7.441 1 98.94 98 GLN A N 1
ATOM 767 C CA . GLN A 1 98 ? -0.225 -10.516 -8.555 1 98.94 98 GLN A CA 1
ATOM 768 C C . GLN A 1 98 ? 0.255 -11.938 -8.273 1 98.94 98 GLN A C 1
ATOM 770 O O . GLN A 1 98 ? 1.399 -12.141 -7.863 1 98.94 98 GLN A O 1
ATOM 775 N N . VAL A 1 99 ? -0.6 -12.906 -8.562 1 98.94 99 VAL A N 1
ATOM 776 C CA . VAL A 1 99 ? -0.331 -14.305 -8.25 1 98.94 99 VAL A CA 1
ATOM 777 C C . VAL A 1 99 ? -0.124 -15.094 -9.539 1 98.94 99 VAL A C 1
ATOM 779 O O . VAL A 1 99 ? -0.896 -14.953 -10.492 1 98.94 99 VAL A O 1
ATOM 782 N N . TYR A 1 100 ? 0.863 -15.875 -9.539 1 98.94 100 TYR A N 1
ATOM 783 C CA . TYR A 1 100 ? 1.182 -16.797 -10.633 1 98.94 100 TYR A CA 1
ATOM 784 C C . TYR A 1 100 ? 1.268 -18.219 -10.133 1 98.94 100 TYR A C 1
ATOM 786 O O . TYR A 1 100 ? 1.819 -18.484 -9.055 1 98.94 100 TYR A O 1
ATOM 794 N N . VAL A 1 101 ? 0.745 -19.156 -10.891 1 98.88 101 VAL A N 1
ATOM 795 C CA . VAL A 1 101 ? 0.836 -20.594 -10.617 1 98.88 101 VAL A CA 1
ATOM 796 C C . VAL A 1 101 ? 1.383 -21.312 -11.852 1 98.88 101 VAL A C 1
ATOM 798 O O . VAL A 1 101 ? 0.833 -21.188 -12.945 1 98.88 101 VAL A O 1
ATOM 801 N N . LYS A 1 102 ? 2.463 -21.953 -11.625 1 98.62 102 LYS A N 1
ATOM 802 C CA . LYS A 1 102 ? 3.133 -22.672 -12.703 1 98.62 102 LYS A CA 1
ATOM 803 C C . LYS A 1 102 ? 3.393 -21.75 -13.898 1 98.62 102 LYS A C 1
ATOM 805 O O . LYS A 1 102 ? 3.111 -22.109 -15.039 1 98.62 102 LYS A O 1
ATOM 810 N N . GLY A 1 103 ? 3.764 -20.531 -13.562 1 98.56 103 GLY A N 1
ATOM 811 C CA . GLY A 1 103 ? 4.184 -19.578 -14.586 1 98.56 103 GLY A CA 1
ATOM 812 C C . GLY A 1 103 ? 3.021 -18.859 -15.234 1 98.56 103 GLY A C 1
ATOM 813 O O . GLY A 1 103 ? 3.225 -17.984 -16.094 1 98.56 103 GLY A O 1
ATOM 814 N N . GLU A 1 104 ? 1.792 -19.109 -14.82 1 98.31 104 GLU A N 1
ATOM 815 C CA . GLU A 1 104 ? 0.604 -18.5 -15.406 1 98.31 104 GLU A CA 1
ATOM 816 C C . GLU A 1 104 ? -0.024 -17.484 -14.453 1 98.31 104 GLU A C 1
ATOM 818 O O . GLU A 1 104 ? -0.141 -17.75 -13.258 1 98.31 104 GLU A O 1
ATOM 823 N N . PHE A 1 105 ? -0.448 -16.438 -15.055 1 98.88 105 PHE A N 1
ATOM 824 C CA . PHE A 1 105 ? -1.097 -15.391 -14.258 1 98.88 105 PHE A CA 1
ATOM 825 C C . PHE A 1 105 ? -2.484 -15.836 -13.812 1 98.88 105 PHE A C 1
ATOM 827 O O . PHE A 1 105 ? -3.312 -16.234 -14.641 1 98.88 105 PHE A O 1
ATOM 834 N N . VAL A 1 106 ? -2.713 -15.789 -12.477 1 98.69 106 VAL A N 1
ATOM 835 C CA . VAL A 1 106 ? -4.004 -16.172 -11.914 1 98.69 106 VAL A CA 1
ATOM 836 C C . VAL A 1 106 ? -4.855 -14.922 -11.68 1 98.69 106 VAL A C 1
ATOM 838 O O . VAL A 1 106 ? -6.031 -14.891 -12.047 1 98.69 106 VAL A O 1
ATOM 841 N N . GLY A 1 107 ? -4.246 -13.898 -11.062 1 98.62 107 GLY A N 1
ATOM 842 C CA . GLY A 1 107 ? -4.965 -12.672 -10.75 1 98.62 107 GLY A CA 1
ATOM 843 C C . GLY A 1 107 ? -4.379 -11.914 -9.57 1 98.62 107 GLY A C 1
ATOM 844 O O . GLY A 1 107 ? -3.312 -12.273 -9.07 1 98.62 107 GLY A O 1
ATOM 845 N N . GLY A 1 108 ? -5.066 -10.844 -9.227 1 98.5 108 GLY A N 1
ATOM 846 C CA . GLY A 1 108 ? -4.734 -10.086 -8.031 1 98.5 108 GLY A CA 1
ATOM 847 C C . GLY A 1 108 ? -5.48 -10.562 -6.797 1 98.5 108 GLY A C 1
ATOM 848 O O . GLY A 1 108 ? -5.926 -11.711 -6.738 1 98.5 108 GLY A O 1
ATOM 849 N N . CYS A 1 109 ? -5.598 -9.648 -5.883 1 98.81 109 CYS A N 1
ATOM 850 C CA . CYS A 1 109 ? -6.203 -9.961 -4.594 1 98.81 109 CYS A CA 1
ATOM 851 C C . CYS A 1 109 ? -7.676 -10.312 -4.754 1 98.81 109 CYS A C 1
ATOM 853 O O . CYS A 1 109 ? -8.125 -11.352 -4.277 1 98.81 109 CYS A O 1
ATOM 855 N N . ASP A 1 110 ? -8.469 -9.508 -5.43 1 98.5 110 ASP A N 1
ATOM 856 C CA . ASP A 1 110 ? -9.906 -9.703 -5.543 1 98.5 110 ASP A CA 1
ATOM 857 C C . ASP A 1 110 ? -10.234 -11.062 -6.172 1 98.5 110 ASP A C 1
ATOM 859 O O . ASP A 1 110 ? -11.172 -11.742 -5.746 1 98.5 110 ASP A O 1
ATOM 863 N N . ILE A 1 111 ? -9.492 -11.461 -7.141 1 98.31 111 ILE A N 1
ATOM 864 C CA . ILE A 1 111 ? -9.742 -12.727 -7.828 1 98.31 111 ILE A CA 1
ATOM 865 C C . ILE A 1 111 ? -9.445 -13.891 -6.891 1 98.31 111 ILE A C 1
ATOM 867 O O . ILE A 1 111 ? -10.258 -14.805 -6.75 1 98.31 111 ILE A O 1
ATOM 871 N N . LEU A 1 112 ? -8.266 -13.844 -6.254 1 98.62 112 LEU A N 1
ATOM 872 C CA . LEU A 1 112 ? -7.898 -14.945 -5.371 1 98.62 112 LEU A CA 1
ATOM 873 C C . LEU A 1 112 ? -8.883 -15.07 -4.215 1 98.62 112 LEU A C 1
ATOM 875 O O . LEU A 1 112 ? -9.289 -16.172 -3.857 1 98.62 112 LEU A O 1
ATOM 879 N N . VAL A 1 113 ? -9.273 -13.969 -3.631 1 98.56 113 VAL A N 1
ATOM 880 C CA . VAL A 1 113 ? -10.211 -13.969 -2.514 1 98.56 113 VAL A CA 1
ATOM 881 C C . VAL A 1 113 ? -11.562 -14.508 -2.975 1 98.56 113 VAL A C 1
ATOM 883 O O . VAL A 1 113 ? -12.203 -15.281 -2.26 1 98.56 113 VAL A O 1
ATOM 886 N N . SER A 1 114 ? -12.008 -14.102 -4.148 1 98.5 114 SER A N 1
ATOM 887 C CA . SER A 1 114 ? -13.258 -14.617 -4.703 1 98.5 114 SER A CA 1
ATOM 888 C C . SER A 1 114 ? -13.195 -16.125 -4.898 1 98.5 114 SER A C 1
ATOM 890 O O . SER A 1 114 ? -14.141 -16.844 -4.547 1 98.5 114 SER A O 1
ATOM 892 N N . MET A 1 115 ? -12.117 -16.594 -5.434 1 98.19 115 MET A N 1
ATOM 893 C CA . MET A 1 115 ? -11.945 -18.031 -5.617 1 98.19 115 MET A CA 1
ATOM 894 C C . MET A 1 115 ? -12.023 -18.766 -4.281 1 98.19 115 MET A C 1
ATOM 896 O O . MET A 1 115 ? -12.578 -19.859 -4.207 1 98.19 115 MET A O 1
ATOM 900 N N . HIS A 1 116 ? -11.414 -18.172 -3.295 1 97.88 116 HIS A N 1
ATOM 901 C CA . HIS A 1 116 ? -11.453 -18.734 -1.954 1 97.88 116 HIS A CA 1
ATOM 902 C C . HIS A 1 116 ? -12.875 -18.781 -1.415 1 97.88 116 HIS A C 1
ATOM 904 O O . HIS A 1 116 ? -13.328 -19.828 -0.933 1 97.88 116 HIS A O 1
ATOM 910 N N . LYS A 1 117 ? -13.609 -17.734 -1.551 1 97.69 117 LYS A N 1
ATOM 911 C CA . LYS A 1 117 ? -14.969 -17.609 -1.024 1 97.69 117 LYS A CA 1
ATOM 912 C C . LYS A 1 117 ? -15.922 -18.562 -1.735 1 97.69 117 LYS A C 1
ATOM 914 O O . LYS A 1 117 ? -16.828 -19.109 -1.117 1 97.69 117 LYS A O 1
ATOM 919 N N . ASP A 1 118 ? -15.664 -18.703 -2.928 1 97.38 118 ASP A N 1
ATOM 920 C CA . ASP A 1 118 ? -16.547 -19.516 -3.748 1 97.38 118 ASP A CA 1
ATOM 921 C C . ASP A 1 118 ? -16.188 -21 -3.637 1 97.38 118 ASP A C 1
ATOM 923 O O . ASP A 1 118 ? -16.891 -21.859 -4.191 1 97.38 118 ASP A O 1
ATOM 927 N N . GLY A 1 119 ? -15.07 -21.297 -3.023 1 96.19 119 GLY A N 1
ATOM 928 C CA . GLY A 1 119 ? -14.656 -22.688 -2.814 1 96.19 119 GLY A CA 1
ATOM 929 C C . GLY A 1 119 ? -13.992 -23.297 -4.031 1 96.19 119 GLY A C 1
ATOM 930 O O . GLY A 1 119 ? -13.914 -24.516 -4.152 1 96.19 119 GLY A O 1
ATOM 931 N N . GLU A 1 120 ? -13.5 -22.531 -4.84 1 97.12 120 GLU A N 1
ATOM 932 C CA . GLU A 1 120 ? -12.961 -23 -6.109 1 97.12 120 GLU A CA 1
ATOM 933 C C . GLU A 1 120 ? -11.445 -23.156 -6.039 1 97.12 120 GLU A C 1
ATOM 935 O O . GLU A 1 120 ? -10.836 -23.797 -6.902 1 97.12 120 GLU A O 1
ATOM 940 N N . ILE A 1 121 ? -10.773 -22.609 -5.102 1 97.25 121 ILE A N 1
ATOM 941 C CA . ILE A 1 121 ? -9.32 -22.469 -5.082 1 97.25 121 ILE A CA 1
ATOM 942 C C . ILE A 1 121 ? -8.68 -23.859 -4.961 1 97.25 121 ILE A C 1
ATOM 944 O O . ILE A 1 121 ? -7.684 -24.141 -5.621 1 97.25 121 ILE A O 1
ATOM 948 N N . SER A 1 122 ? -9.242 -24.719 -4.152 1 96.69 122 SER A N 1
ATOM 949 C CA . SER A 1 122 ? -8.672 -26.047 -3.969 1 96.69 122 SER A CA 1
ATOM 950 C C . SER A 1 122 ? -8.734 -26.859 -5.262 1 96.69 122 SER A C 1
ATOM 952 O O . SER A 1 122 ? -7.758 -27.516 -5.633 1 96.69 122 SER A O 1
ATOM 954 N N . ASP A 1 123 ? -9.898 -26.812 -5.93 1 97.12 123 ASP A N 1
ATOM 955 C CA . ASP A 1 123 ? -10.031 -27.5 -7.203 1 97.12 123 ASP A CA 1
ATOM 956 C C . ASP A 1 123 ? -9.016 -26.984 -8.227 1 97.12 123 ASP A C 1
ATOM 958 O O . ASP A 1 123 ? -8.391 -27.766 -8.945 1 97.12 123 ASP A O 1
ATOM 962 N N . PHE A 1 124 ? -8.914 -25.688 -8.242 1 98.19 124 PHE A N 1
ATOM 963 C CA . PHE A 1 124 ? -7.973 -25.062 -9.156 1 98.19 124 PHE A CA 1
ATOM 964 C C . PHE A 1 124 ? -6.551 -25.516 -8.867 1 98.19 124 PHE A C 1
ATOM 966 O O . PHE A 1 124 ? -5.828 -25.922 -9.789 1 98.19 124 PHE A O 1
ATOM 973 N N . LEU A 1 125 ? -6.062 -25.547 -7.629 1 98.12 125 LEU A N 1
ATOM 974 C CA . LEU A 1 125 ? -4.719 -25.938 -7.23 1 98.12 125 LEU A CA 1
ATOM 975 C C . LEU A 1 125 ? -4.48 -27.422 -7.516 1 98.12 125 LEU A C 1
ATOM 977 O O . LEU A 1 125 ? -3.396 -27.812 -7.961 1 98.12 125 LEU A O 1
ATOM 981 N N . ASP A 1 126 ? -5.535 -28.219 -7.301 1 97.75 126 ASP A N 1
ATOM 982 C CA . ASP A 1 126 ? -5.438 -29.641 -7.621 1 97.75 126 ASP A CA 1
ATOM 983 C C . ASP A 1 126 ? -5.199 -29.859 -9.117 1 97.75 126 ASP A C 1
ATOM 985 O O . ASP A 1 126 ? -4.336 -30.641 -9.5 1 97.75 126 ASP A O 1
ATOM 989 N N . GLU A 1 127 ? -5.969 -29.156 -9.852 1 97.69 127 GLU A N 1
ATOM 990 C CA . GLU A 1 127 ? -5.824 -29.266 -11.297 1 97.69 127 GLU A CA 1
ATOM 991 C C . GLU A 1 127 ? -4.41 -28.891 -11.742 1 97.69 127 GLU A C 1
ATOM 993 O O . GLU A 1 127 ? -3.877 -29.469 -12.688 1 97.69 127 GLU A O 1
ATOM 998 N N . LYS A 1 128 ? -3.793 -28 -11.031 1 97.88 128 LYS A N 1
ATOM 999 C CA . LYS A 1 128 ? -2.461 -27.516 -11.383 1 97.88 128 LYS A CA 1
ATOM 1000 C C . LYS A 1 128 ? -1.379 -28.344 -10.703 1 97.88 128 LYS A C 1
ATOM 1002 O O . LYS A 1 128 ? -0.186 -28.109 -10.914 1 97.88 128 LYS A O 1
ATOM 1007 N N . GLY A 1 129 ? -1.752 -29.297 -9.883 1 97.38 129 GLY A N 1
ATOM 1008 C CA . GLY A 1 129 ? -0.793 -30.156 -9.211 1 97.38 129 GLY A CA 1
ATOM 1009 C C . GLY A 1 129 ? -0.111 -29.484 -8.031 1 97.38 129 GLY A C 1
ATOM 1010 O O . GLY A 1 129 ? 1.034 -29.812 -7.707 1 97.38 129 GLY A O 1
ATOM 1011 N N . ILE A 1 130 ? -0.751 -28.547 -7.449 1 98 130 ILE A N 1
ATOM 1012 C CA . ILE A 1 130 ? -0.212 -27.844 -6.293 1 98 130 ILE A CA 1
ATOM 1013 C C . ILE A 1 130 ? -0.803 -28.422 -5.008 1 98 130 ILE A C 1
ATOM 1015 O O . ILE A 1 130 ? -2.023 -28.453 -4.84 1 98 130 ILE A O 1
ATOM 1019 N N . ALA A 1 131 ? 0.053 -28.891 -4.156 1 96.69 131 ALA A N 1
ATOM 1020 C CA . ALA A 1 131 ? -0.41 -29.406 -2.869 1 96.69 131 ALA A CA 1
ATOM 1021 C C . ALA A 1 131 ? -1.14 -28.328 -2.08 1 96.69 131 ALA A C 1
ATOM 1023 O O . ALA A 1 131 ? -0.713 -27.172 -2.062 1 96.69 131 ALA A O 1
ATOM 1024 N N . ASN A 1 132 ? -2.264 -28.703 -1.42 1 97.19 132 ASN A N 1
ATOM 1025 C CA . ASN A 1 132 ? -3.033 -27.781 -0.591 1 97.19 132 ASN A CA 1
ATOM 1026 C C . ASN A 1 132 ? -3.832 -28.531 0.477 1 97.19 132 ASN A C 1
ATOM 1028 O O . ASN A 1 132 ? -4.094 -29.719 0.344 1 97.19 132 ASN A O 1
ATOM 1032 N N . LYS A 1 133 ? -4.172 -27.828 1.373 1 96.38 133 LYS A N 1
ATOM 1033 C CA . LYS A 1 133 ? -4.754 -28.406 2.586 1 96.38 133 LYS A CA 1
ATOM 1034 C C . LYS A 1 133 ? -6.086 -29.094 2.285 1 96.38 133 LYS A C 1
ATOM 1036 O O . LYS A 1 133 ? -6.406 -30.109 2.887 1 96.38 133 LYS A O 1
ATOM 1041 N N . TYR A 1 134 ? -6.863 -28.641 1.413 1 92.44 134 TYR A N 1
ATOM 1042 C CA . TYR A 1 134 ? -8.227 -29.125 1.202 1 92.44 134 TYR A CA 1
ATOM 1043 C C . TYR A 1 134 ? -8.344 -29.844 -0.138 1 92.44 134 TYR A C 1
ATOM 1045 O O . TYR A 1 134 ? -9.453 -30.094 -0.62 1 92.44 134 TYR A O 1
ATOM 1053 N N . GLY A 1 135 ? -7.199 -29.938 -0.744 1 86.5 135 GLY A N 1
ATOM 1054 C CA . GLY A 1 135 ? -7.176 -30.625 -2.025 1 86.5 135 GLY A CA 1
ATOM 1055 C C . GLY A 1 135 ? -7.266 -32.156 -1.893 1 86.5 135 GLY A C 1
ATOM 1056 O O . GLY A 1 135 ? -7.309 -32.656 -0.78 1 86.5 135 GLY A O 1
ATOM 1057 N N . SER A 1 136 ? -7.621 -32.75 -3.129 1 73.69 136 SER A N 1
ATOM 1058 C CA . SER A 1 136 ? -7.625 -34.219 -3.217 1 73.69 136 SER A CA 1
ATOM 1059 C C . SER A 1 136 ? -6.211 -34.781 -3.135 1 73.69 136 SER A C 1
ATOM 1061 O O . SER A 1 136 ? -5.254 -34.125 -3.559 1 73.69 136 SER A O 1
ATOM 1063 N N . LYS A 1 137 ? -5.852 -35.625 -2.088 1 55 137 LYS A N 1
ATOM 1064 C CA . LYS A 1 137 ? -4.578 -36.344 -1.945 1 55 137 LYS A CA 1
ATOM 1065 C C . LYS A 1 137 ? -4.059 -36.812 -3.297 1 55 137 LYS A C 1
ATOM 1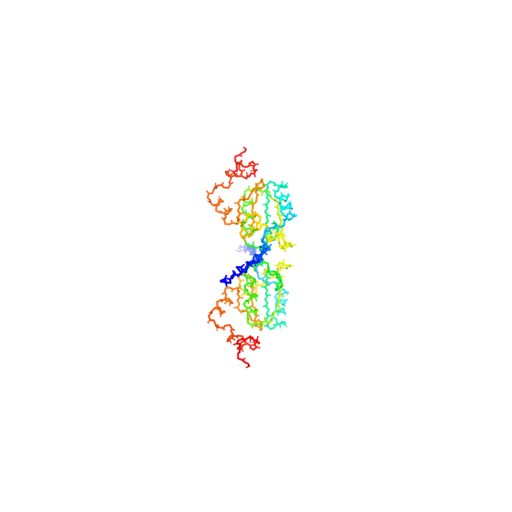067 O O . LYS A 1 137 ? -4.844 -37.156 -4.184 1 55 137 LYS A O 1
ATOM 1072 N N . MET B 1 1 ? -28.062 -27.844 73.125 1 29.22 1 MET B N 1
ATOM 1073 C CA . MET B 1 1 ? -26.641 -27.938 72.875 1 29.22 1 MET B CA 1
ATOM 1074 C C . MET B 1 1 ? -26.359 -27.703 71.375 1 29.22 1 MET B C 1
ATOM 1076 O O . MET B 1 1 ? -25.984 -28.625 70.625 1 29.22 1 MET B O 1
ATOM 1080 N N . LEU B 1 2 ? -27.234 -26.875 70.688 1 33.84 2 LEU B N 1
ATOM 1081 C CA . LEU B 1 2 ? -27.328 -26.688 69.25 1 33.84 2 LEU B CA 1
ATOM 1082 C C . LEU B 1 2 ? -26.062 -26.047 68.688 1 33.84 2 LEU B C 1
ATOM 1084 O O . LEU B 1 2 ? -25.578 -25.047 69.25 1 33.84 2 LEU B O 1
ATOM 1088 N N . ARG B 1 3 ? -25.328 -26.75 67.75 1 31.78 3 ARG B N 1
ATOM 1089 C CA . ARG B 1 3 ? -24.047 -26.688 67 1 31.78 3 ARG B CA 1
ATOM 1090 C C . ARG B 1 3 ? -23.938 -25.406 66.188 1 31.78 3 ARG B C 1
ATOM 1092 O O . ARG B 1 3 ? -24.906 -24.984 65.562 1 31.78 3 ARG B O 1
ATOM 1099 N N . ALA B 1 4 ? -23.047 -24.5 66.562 1 36.44 4 ALA B N 1
ATOM 1100 C CA . ALA B 1 4 ? -22.484 -23.281 65.938 1 36.44 4 ALA B CA 1
ATOM 1101 C C . ALA B 1 4 ? -21.984 -23.531 64.562 1 36.44 4 ALA B C 1
ATOM 1103 O O . ALA B 1 4 ? -21.016 -24.266 64.375 1 36.44 4 ALA B O 1
ATOM 1104 N N . VAL B 1 5 ? -22.906 -23.875 63.594 1 39 5 VAL B N 1
ATOM 1105 C CA . VAL B 1 5 ? -22.422 -24.078 62.25 1 39 5 VAL B CA 1
ATOM 1106 C C . VAL B 1 5 ? -21.578 -22.875 61.812 1 39 5 VAL B C 1
ATOM 1108 O O . VAL B 1 5 ? -22 -21.719 61.969 1 39 5 VAL B O 1
ATOM 1111 N N . SER B 1 6 ? -20.281 -23 61.969 1 40.09 6 SER B N 1
ATOM 1112 C CA . SER B 1 6 ? -19.203 -22.109 61.594 1 40.09 6 SER B CA 1
ATOM 1113 C C . SER B 1 6 ? -19.359 -21.672 60.125 1 40.09 6 SER B C 1
ATOM 1115 O O . SER B 1 6 ? -19.578 -22.516 59.25 1 40.09 6 SER B O 1
ATOM 1117 N N . ARG B 1 7 ? -20.016 -20.547 59.875 1 39.59 7 ARG B N 1
ATOM 1118 C CA . ARG B 1 7 ? -20.062 -19.797 58.625 1 39.59 7 ARG B CA 1
ATOM 1119 C C . ARG B 1 7 ? -18.672 -19.688 57.969 1 39.59 7 ARG B C 1
ATOM 1121 O O . ARG B 1 7 ? -17.797 -19.016 58.531 1 39.59 7 ARG B O 1
ATOM 1128 N N . GLN B 1 8 ? -18.109 -20.812 57.406 1 37.91 8 GLN B N 1
ATOM 1129 C CA . GLN B 1 8 ? -16.859 -20.766 56.656 1 37.91 8 GLN B CA 1
ATOM 1130 C C . GLN B 1 8 ? -16.906 -19.641 55.625 1 37.91 8 GLN B C 1
ATOM 1132 O O . GLN B 1 8 ? -17.844 -19.562 54.844 1 37.91 8 GLN B O 1
ATOM 1137 N N . ALA B 1 9 ? -16.25 -18.484 55.906 1 39.22 9 ALA B N 1
ATOM 1138 C CA . ALA B 1 9 ? -15.914 -17.312 55.094 1 39.22 9 ALA B CA 1
ATOM 1139 C C . ALA B 1 9 ? -15.258 -17.734 53.781 1 39.22 9 ALA B C 1
ATOM 1141 O O . ALA B 1 9 ? -14.195 -18.359 53.781 1 39.22 9 ALA B O 1
ATOM 1142 N N . PHE B 1 10 ? -15.992 -18.266 52.781 1 38.41 10 PHE B N 1
ATOM 1143 C CA . PHE B 1 10 ? -15.453 -18.422 51.438 1 38.41 10 PHE B CA 1
ATOM 1144 C C . PHE B 1 10 ? -14.781 -17.141 50.969 1 38.41 10 PHE B C 1
ATOM 1146 O O . PHE B 1 10 ? -15.438 -16.109 50.812 1 38.41 10 PHE B O 1
ATOM 1153 N N . SER B 1 11 ? -13.578 -16.859 51.531 1 40.22 11 SER B N 1
ATOM 1154 C CA . SER B 1 11 ? -12.789 -15.781 50.938 1 40.22 11 SER B CA 1
ATOM 1155 C C . SER B 1 11 ? -12.656 -15.938 49.438 1 40.22 11 SER B C 1
ATOM 1157 O O . SER B 1 11 ? -12.117 -16.938 48.969 1 40.22 11 SER B O 1
ATOM 1159 N N . LEU B 1 12 ? -13.688 -15.586 48.719 1 35.97 12 LEU B N 1
ATOM 1160 C CA . LEU B 1 12 ? -13.578 -15.43 47.281 1 35.97 12 LEU B CA 1
ATOM 1161 C C . LEU B 1 12 ? -12.336 -14.625 46.906 1 35.97 12 LEU B C 1
ATOM 1163 O O . LEU B 1 12 ? -12.133 -13.516 47.406 1 35.97 12 LEU B O 1
ATOM 1167 N N . LEU B 1 13 ? -11.219 -15.305 46.719 1 36.16 13 LEU B N 1
ATOM 1168 C CA . LEU B 1 13 ? -10.031 -14.734 46.125 1 36.16 13 LEU B CA 1
ATOM 1169 C C . LEU B 1 13 ? -10.398 -13.984 44.844 1 36.16 13 LEU B C 1
ATOM 1171 O O . LEU B 1 13 ? -10.938 -14.57 43.906 1 36.16 13 LEU B O 1
ATOM 1175 N N . ARG B 1 14 ? -10.82 -12.78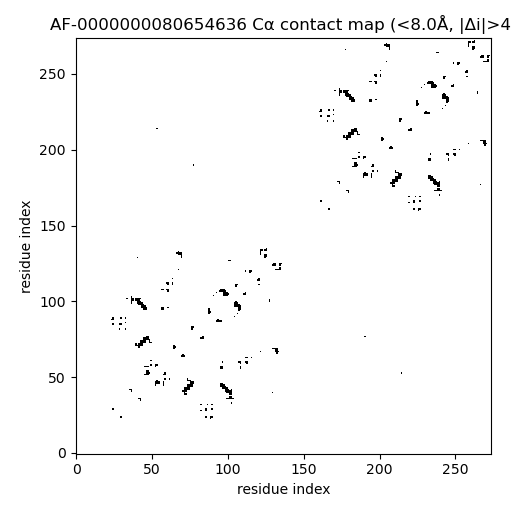1 44.938 1 37.25 14 ARG B N 1
ATOM 1176 C CA . ARG B 1 14 ? -10.875 -11.875 43.781 1 37.25 14 ARG B CA 1
ATOM 1177 C C . ARG B 1 14 ? -9.562 -11.891 43 1 37.25 14 ARG B C 1
ATOM 1179 O O . ARG B 1 14 ? -8.523 -11.484 43.531 1 37.25 14 ARG B O 1
ATOM 1186 N N . ALA B 1 15 ? -9.266 -12.977 42.344 1 33.19 15 ALA B N 1
ATOM 1187 C CA . ALA B 1 15 ? -8.148 -12.883 41.406 1 33.19 15 ALA B CA 1
ATOM 1188 C C . ALA B 1 15 ? -8.242 -11.617 40.562 1 33.19 15 ALA B C 1
ATOM 1190 O O . ALA B 1 15 ? -9.289 -11.344 39.938 1 33.19 15 ALA B O 1
ATOM 1191 N N . ASN B 1 16 ? -7.582 -10.586 40.969 1 34.09 16 ASN B N 1
ATOM 1192 C CA . ASN B 1 16 ? -7.305 -9.414 40.156 1 34.09 16 ASN B CA 1
ATOM 1193 C C . ASN B 1 16 ? -6.848 -9.805 38.75 1 34.09 16 ASN B C 1
ATOM 1195 O O . ASN B 1 16 ? -5.828 -10.477 38.594 1 34.09 16 ASN B O 1
ATOM 1199 N N . TYR B 1 17 ? -7.781 -10.422 38.062 1 31.89 17 TYR B N 1
ATOM 1200 C CA . TYR B 1 17 ? -7.402 -10.43 36.656 1 31.89 17 TYR B CA 1
ATOM 1201 C C . TYR B 1 17 ? -6.809 -9.094 36.219 1 31.89 17 TYR B C 1
ATOM 1203 O O . TYR B 1 17 ? -7.465 -8.055 36.344 1 31.89 17 TYR B O 1
ATOM 1211 N N . SER B 1 18 ? -5.586 -8.836 36.688 1 35.28 18 SER B N 1
ATOM 1212 C CA . SER B 1 18 ? -4.891 -7.707 36.094 1 35.28 18 SER B CA 1
ATOM 1213 C C . SER B 1 18 ? -5.23 -7.59 34.594 1 35.28 18 SER B C 1
ATOM 1215 O O . SER B 1 18 ? -5.215 -8.586 33.875 1 35.28 18 SER B O 1
ATOM 1217 N N . ALA B 1 19 ? -6.277 -6.852 34.344 1 32.84 19 ALA B N 1
ATOM 1218 C CA . ALA B 1 19 ? -6.461 -6.355 33 1 32.84 19 ALA B CA 1
ATOM 1219 C C . ALA B 1 19 ? -5.121 -6.07 32.312 1 32.84 19 ALA B C 1
ATOM 1221 O O . ALA B 1 19 ? -4.414 -5.137 32.719 1 32.84 19 ALA B O 1
ATOM 1222 N N . SER B 1 20 ? -4.285 -7.031 32.156 1 37.94 20 SER B N 1
ATOM 1223 C CA . SER B 1 20 ? -3.035 -6.934 31.422 1 37.94 20 SER B CA 1
ATOM 1224 C C . SER B 1 20 ? -3.053 -5.75 30.453 1 37.94 20 SER B C 1
ATOM 1226 O O . SER B 1 20 ? -2.209 -4.855 30.547 1 37.94 20 SER B O 1
ATOM 1228 N N . ALA B 1 21 ? -2.766 -6.016 29 1 35.72 21 ALA B N 1
ATOM 1229 C CA . ALA B 1 21 ? -2.193 -5.273 27.891 1 35.72 21 ALA B CA 1
ATOM 1230 C C . ALA B 1 21 ? -3.143 -4.176 27.422 1 35.72 21 ALA B C 1
ATOM 1232 O O . ALA B 1 21 ? -4.09 -4.445 26.672 1 35.72 21 ALA B O 1
ATOM 1233 N N . ALA B 1 22 ? -3.637 -3.537 27.969 1 39.66 22 ALA B N 1
ATOM 1234 C CA . ALA B 1 22 ? -4.43 -2.43 27.453 1 39.66 22 ALA B CA 1
ATOM 1235 C C . ALA B 1 22 ? -3.752 -1.789 26.234 1 39.66 22 ALA B C 1
ATOM 1237 O O . ALA B 1 22 ? -2.604 -1.345 26.328 1 39.66 22 ALA B O 1
ATOM 1238 N N . GLY B 1 23 ? -3.803 -2.291 24.984 1 54.78 23 GLY B N 1
ATOM 1239 C CA . GLY B 1 23 ? -3.287 -2.137 23.641 1 54.78 23 GLY B CA 1
ATOM 1240 C C . GLY B 1 23 ? -2.836 -0.721 23.328 1 54.78 23 GLY B C 1
ATOM 1241 O O . GLY B 1 23 ? -2.811 -0.311 22.172 1 54.78 23 GLY B O 1
ATOM 1242 N N . GLY B 1 24 ? -2.645 0.136 24.172 1 77.12 24 GLY B N 1
ATOM 1243 C CA . GLY B 1 24 ? -2.252 1.517 23.938 1 77.12 24 GLY B CA 1
ATOM 1244 C C . GLY B 1 24 ? -0.795 1.664 23.547 1 77.12 24 GLY B C 1
ATOM 1245 O O . GLY B 1 24 ? -0.043 0.687 23.547 1 77.12 24 GLY B O 1
ATOM 1246 N N . ILE B 1 25 ? -0.551 2.691 22.844 1 89.5 25 ILE B N 1
ATOM 1247 C CA . ILE B 1 25 ? 0.81 3.027 22.438 1 89.5 25 ILE B CA 1
ATOM 1248 C C . ILE B 1 25 ? 1.656 3.322 23.688 1 89.5 25 ILE B C 1
ATOM 1250 O O . ILE B 1 25 ? 1.158 3.879 24.656 1 89.5 25 ILE B O 1
ATOM 1254 N N . SER B 1 26 ? 2.928 2.824 23.797 1 95.5 26 SER B N 1
ATOM 1255 C CA . SER B 1 26 ? 3.848 3.094 24.891 1 95.5 26 SER B CA 1
ATOM 1256 C C . SER B 1 26 ? 4.074 4.59 25.062 1 95.5 26 SER B C 1
ATOM 1258 O O . SER B 1 26 ? 3.908 5.363 24.125 1 95.5 26 SER B O 1
ATOM 1260 N N . ASP B 1 27 ? 4.516 4.969 26.266 1 96.75 27 ASP B N 1
ATOM 1261 C CA . ASP B 1 27 ? 4.82 6.371 26.547 1 96.75 27 ASP B CA 1
ATOM 1262 C C . ASP B 1 27 ? 5.977 6.859 25.672 1 96.75 27 ASP B C 1
ATOM 1264 O O . ASP B 1 27 ? 5.988 8.008 25.234 1 96.75 27 ASP B O 1
ATOM 1268 N N . VAL B 1 28 ? 6.945 6.051 25.516 1 97.56 28 VAL B N 1
ATOM 1269 C CA . VAL B 1 28 ? 8.109 6.398 24.703 1 97.56 28 VAL B CA 1
ATOM 1270 C C . VAL B 1 28 ? 7.676 6.68 23.266 1 97.56 28 VAL B C 1
ATOM 1272 O O . VAL B 1 28 ? 8.07 7.691 22.672 1 97.56 28 VAL B O 1
ATOM 1275 N N . LEU B 1 29 ? 6.891 5.844 22.688 1 97.94 29 LEU B N 1
ATOM 1276 C CA . LEU B 1 29 ? 6.422 6.016 21.328 1 97.94 29 LEU B CA 1
ATOM 1277 C C . LEU B 1 29 ? 5.512 7.234 21.203 1 97.94 29 LEU B C 1
ATOM 1279 O O . LEU B 1 29 ? 5.574 7.969 20.219 1 97.94 29 LEU B O 1
ATOM 1283 N N . ARG B 1 30 ? 4.648 7.43 22.156 1 98.25 30 ARG B N 1
ATOM 1284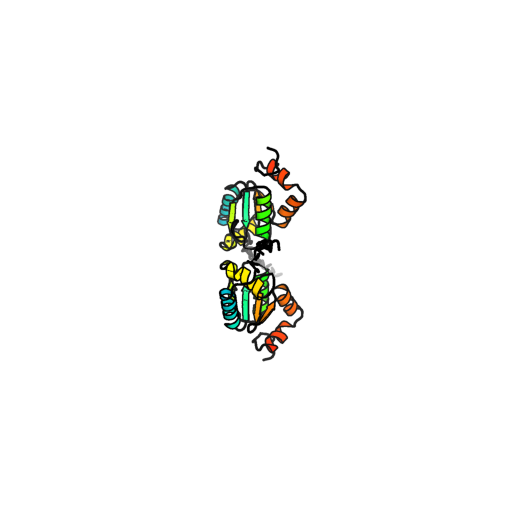 C CA . ARG B 1 30 ? 3.799 8.609 22.172 1 98.25 30 ARG B CA 1
ATOM 1285 C C . ARG B 1 30 ? 4.633 9.891 22.125 1 98.25 30 ARG B C 1
ATOM 1287 O O . ARG B 1 30 ? 4.34 10.805 21.359 1 98.25 30 ARG B O 1
ATOM 1294 N N . LYS B 1 31 ? 5.613 9.969 22.938 1 98.31 31 LYS B N 1
ATOM 1295 C CA . LYS B 1 31 ? 6.5 11.125 22.984 1 98.31 31 LYS B CA 1
ATOM 1296 C C . LYS B 1 31 ? 7.223 11.312 21.641 1 98.31 31 LYS B C 1
ATOM 1298 O O . LYS B 1 31 ? 7.426 12.445 21.203 1 98.31 31 LYS B O 1
ATOM 1303 N N . ARG B 1 32 ? 7.637 10.188 21.062 1 98.62 32 ARG B N 1
ATOM 1304 C CA . ARG B 1 32 ? 8.273 10.25 19.75 1 98.62 32 ARG B CA 1
ATOM 1305 C C . ARG B 1 32 ? 7.336 10.875 18.719 1 98.62 32 ARG B C 1
ATOM 1307 O O . ARG B 1 32 ? 7.73 11.773 17.969 1 98.62 32 ARG B O 1
ATOM 1314 N N . ILE B 1 33 ? 6.129 10.43 18.672 1 98.75 33 ILE B N 1
ATOM 1315 C CA . ILE B 1 33 ? 5.168 10.922 17.688 1 98.75 33 ILE B CA 1
ATOM 1316 C C . ILE B 1 33 ? 4.832 12.383 17.969 1 98.75 33 ILE B C 1
ATOM 1318 O O . ILE B 1 33 ? 4.746 13.203 17.062 1 98.75 33 ILE B O 1
ATOM 1322 N N . ASP B 1 34 ? 4.695 12.766 19.234 1 98.69 34 ASP B N 1
ATOM 1323 C CA . ASP B 1 34 ? 4.523 14.164 19.609 1 98.69 34 ASP B CA 1
ATOM 1324 C C . ASP B 1 34 ? 5.617 15.039 19 1 98.69 34 ASP B C 1
ATOM 1326 O O . ASP B 1 34 ? 5.332 16.109 18.469 1 98.69 34 ASP B O 1
ATOM 1330 N N . GLY B 1 35 ? 6.77 14.523 19.172 1 98.75 35 GLY B N 1
ATOM 1331 C CA . GLY B 1 35 ? 7.902 15.266 18.625 1 98.75 35 GLY B CA 1
ATOM 1332 C C . GLY B 1 35 ? 7.867 15.398 17.125 1 98.75 35 GLY B C 1
ATOM 1333 O O . GLY B 1 35 ? 8.156 16.469 16.578 1 98.75 35 GLY B O 1
ATOM 1334 N N . LEU B 1 36 ? 7.535 14.359 16.438 1 98.81 36 LEU B N 1
ATOM 1335 C CA . LEU B 1 36 ? 7.52 14.359 14.977 1 98.81 36 LEU B CA 1
ATOM 1336 C C . LEU B 1 36 ? 6.457 15.312 14.445 1 98.81 36 LEU B C 1
ATOM 1338 O O . LEU B 1 36 ? 6.715 16.094 13.516 1 98.81 36 LEU B O 1
ATOM 1342 N N . VAL B 1 37 ? 5.273 15.312 15.086 1 98.75 37 VAL B N 1
ATOM 1343 C CA . VAL B 1 37 ? 4.18 16.109 14.531 1 98.75 37 VAL B CA 1
ATOM 1344 C C . VAL B 1 37 ? 4.367 17.578 14.891 1 98.75 37 VAL B C 1
ATOM 1346 O O . VAL B 1 37 ? 3.758 18.453 14.281 1 98.75 37 VAL B O 1
ATOM 1349 N N . ALA B 1 38 ? 5.188 17.828 15.836 1 98.5 38 ALA B N 1
ATOM 1350 C CA . ALA B 1 38 ? 5.406 19.203 16.281 1 98.5 38 ALA B CA 1
ATOM 1351 C C . ALA B 1 38 ? 6.578 19.844 15.547 1 98.5 38 ALA B C 1
ATOM 1353 O O . ALA B 1 38 ? 6.754 21.062 15.586 1 98.5 38 ALA B O 1
ATOM 1354 N N . LYS B 1 39 ? 7.336 19.047 14.891 1 98.44 39 LYS B N 1
ATOM 1355 C CA . LYS B 1 39 ? 8.609 19.516 14.336 1 98.44 39 LYS B CA 1
ATOM 1356 C C . LYS B 1 39 ? 8.383 20.406 13.117 1 98.44 39 LYS B C 1
ATOM 1358 O O . LYS B 1 39 ? 9.172 21.312 12.859 1 98.44 39 LYS B O 1
ATOM 1363 N N . ASP B 1 40 ? 7.422 20.062 12.297 1 98.75 40 ASP B N 1
ATOM 1364 C CA . ASP B 1 40 ? 7.129 20.797 11.078 1 98.75 40 ASP B CA 1
ATOM 1365 C C . ASP B 1 40 ? 5.66 21.219 11.031 1 98.75 40 ASP B C 1
ATOM 1367 O O . ASP B 1 40 ? 4.828 20.672 11.75 1 98.75 40 ASP B O 1
ATOM 1371 N N . ASP B 1 41 ? 5.395 22.219 10.219 1 98.81 41 ASP B N 1
ATOM 1372 C CA . ASP B 1 41 ? 4.047 22.766 10.141 1 98.81 41 ASP B CA 1
ATOM 1373 C C . ASP B 1 41 ? 3.07 21.75 9.547 1 98.81 41 ASP B C 1
ATOM 1375 O O . ASP B 1 41 ? 1.912 21.688 9.969 1 98.81 41 ASP B O 1
ATOM 1379 N N . VAL B 1 42 ? 3.541 21.094 8.531 1 98.94 42 VAL B N 1
ATOM 1380 C CA . VAL B 1 42 ? 2.744 20.062 7.883 1 98.94 42 VAL B CA 1
ATOM 1381 C C . VAL B 1 42 ? 3.523 18.75 7.859 1 98.94 42 VAL B C 1
ATOM 1383 O O . VAL B 1 42 ? 4.652 18.703 7.367 1 98.94 42 VAL B O 1
ATOM 1386 N N . VAL B 1 43 ? 2.955 17.703 8.484 1 98.94 43 VAL B N 1
ATOM 1387 C CA . VAL B 1 43 ? 3.582 16.391 8.594 1 98.94 43 VAL B CA 1
ATOM 1388 C C . VAL B 1 43 ? 2.668 15.328 7.992 1 98.94 43 VAL B C 1
ATOM 1390 O O . VAL B 1 43 ? 1.454 15.352 8.211 1 98.94 43 VAL B O 1
ATOM 1393 N N . VAL B 1 44 ? 3.225 14.445 7.203 1 98.94 44 VAL B N 1
ATOM 1394 C CA . VAL B 1 44 ? 2.479 13.32 6.645 1 98.94 44 VAL B CA 1
ATOM 1395 C C . VAL B 1 44 ? 3.182 12.016 6.992 1 98.94 44 VAL B C 1
ATOM 1397 O O . VAL B 1 44 ? 4.332 11.797 6.605 1 98.94 44 VAL B O 1
ATOM 1400 N N . PHE B 1 45 ? 2.551 11.164 7.77 1 98.94 45 PHE B N 1
ATOM 1401 C CA . PHE B 1 45 ? 2.936 9.766 7.836 1 98.94 45 PHE B CA 1
ATOM 1402 C C . PHE B 1 45 ? 2.365 8.992 6.652 1 98.94 45 PHE B C 1
ATOM 1404 O O . PHE B 1 45 ? 1.148 8.945 6.461 1 98.94 45 PHE B O 1
ATOM 1411 N N . MET B 1 46 ? 3.189 8.352 5.844 1 98.81 46 MET B N 1
ATOM 1412 C CA . MET B 1 46 ? 2.674 7.797 4.598 1 98.81 46 MET B CA 1
ATOM 1413 C C . MET B 1 46 ? 3.43 6.527 4.211 1 98.81 46 MET B C 1
ATOM 1415 O O . MET B 1 46 ? 4.469 6.219 4.797 1 98.81 46 MET B O 1
ATOM 1419 N N . LYS B 1 47 ? 2.891 5.719 3.354 1 98.44 47 LYS B N 1
ATOM 1420 C CA . LYS B 1 47 ? 3.586 4.586 2.746 1 98.44 47 LYS B CA 1
ATOM 1421 C C . LYS B 1 47 ? 4.453 5.035 1.574 1 98.44 47 LYS B C 1
ATOM 1423 O O . LYS B 1 47 ? 3.934 5.469 0.543 1 98.44 47 LYS B O 1
ATOM 1428 N N . GLY B 1 48 ? 5.746 4.855 1.799 1 97.69 48 GLY B N 1
ATOM 1429 C CA . GLY B 1 48 ? 6.672 5.469 0.864 1 97.69 48 GLY B CA 1
ATOM 1430 C C . GLY B 1 48 ? 7.039 6.891 1.236 1 97.69 48 GLY B C 1
ATOM 1431 O O . GLY B 1 48 ? 6.867 7.305 2.385 1 97.69 48 GLY B O 1
ATOM 1432 N N . THR B 1 49 ? 7.68 7.578 0.29 1 97.69 49 THR B N 1
ATOM 1433 C CA . THR B 1 49 ? 8.141 8.945 0.498 1 97.69 49 THR B CA 1
ATOM 1434 C C . THR B 1 49 ? 7.457 9.898 -0.478 1 97.69 49 THR B C 1
ATOM 1436 O O . THR B 1 49 ? 6.738 9.469 -1.381 1 97.69 49 THR B O 1
ATOM 1439 N N . GLN B 1 50 ? 7.652 11.203 -0.209 1 97.12 50 GLN B N 1
ATOM 1440 C CA . GLN B 1 50 ? 7.125 12.203 -1.127 1 97.12 50 GLN B CA 1
ATOM 1441 C C . GLN B 1 50 ? 7.66 11.992 -2.539 1 97.12 50 GLN B C 1
ATOM 1443 O O . GLN B 1 50 ? 6.949 12.227 -3.52 1 97.12 50 GLN B O 1
ATOM 1448 N N . GLN B 1 51 ? 8.891 11.5 -2.629 1 96.12 51 GLN B N 1
ATOM 1449 C CA . GLN B 1 51 ? 9.531 11.297 -3.924 1 96.12 51 GLN B CA 1
ATOM 1450 C C . GLN B 1 51 ? 9.086 9.977 -4.555 1 96.12 51 GLN B C 1
ATOM 1452 O O . GLN B 1 51 ? 8.969 9.875 -5.777 1 96.12 51 GLN B O 1
ATOM 1457 N N . GLU B 1 52 ? 8.844 8.992 -3.705 1 95.75 52 GLU B N 1
ATOM 1458 C CA . GLU B 1 52 ? 8.469 7.664 -4.184 1 95.75 52 GLU B CA 1
ATOM 1459 C C . GLU B 1 52 ? 7.336 7.074 -3.35 1 95.75 52 GLU B C 1
ATOM 1461 O O . GLU B 1 52 ? 7.535 6.098 -2.623 1 95.75 52 GLU B O 1
ATOM 1466 N N . PRO B 1 53 ? 6.145 7.598 -3.572 1 97.38 53 PRO B N 1
ATOM 1467 C CA . PRO B 1 53 ? 5.027 6.984 -2.852 1 97.38 53 PRO B CA 1
ATOM 1468 C C . PRO B 1 53 ? 4.816 5.52 -3.223 1 97.38 53 PRO B C 1
ATOM 1470 O O . PRO B 1 53 ? 4.957 5.148 -4.391 1 97.38 53 PRO B O 1
ATOM 1473 N N . ALA B 1 54 ? 4.449 4.719 -2.266 1 96.44 54 ALA B N 1
ATOM 1474 C CA . ALA B 1 54 ? 4.375 3.277 -2.48 1 96.44 54 ALA B CA 1
ATOM 1475 C C . ALA B 1 54 ? 2.924 2.803 -2.516 1 96.44 54 ALA B C 1
ATOM 1477 O O . ALA B 1 54 ? 2.658 1.604 -2.627 1 96.44 54 ALA B O 1
ATOM 1478 N N . CYS B 1 55 ? 1.979 3.65 -2.459 1 96.69 55 CYS B N 1
ATOM 1479 C CA . CYS B 1 55 ? 0.547 3.367 -2.488 1 96.69 55 CYS B CA 1
ATOM 1480 C C . CYS B 1 55 ? -0.227 4.531 -3.094 1 96.69 55 CYS B C 1
ATOM 1482 O O . CYS B 1 55 ? 0.192 5.688 -2.982 1 96.69 55 CYS B O 1
ATOM 1484 N N . GLY B 1 56 ? -1.315 4.254 -3.668 1 96.19 56 GLY B N 1
ATOM 1485 C CA . GLY B 1 56 ? -2.102 5.285 -4.324 1 96.19 56 GLY B CA 1
ATOM 1486 C C . GLY B 1 56 ? -2.67 6.309 -3.359 1 96.19 56 GLY B C 1
ATOM 1487 O O . GLY B 1 56 ? -2.791 7.488 -3.697 1 96.19 56 GLY B O 1
ATOM 1488 N N . PHE B 1 57 ? -3.021 5.871 -2.188 1 97.94 57 PHE B N 1
ATOM 1489 C CA . PHE B 1 57 ? -3.566 6.797 -1.203 1 97.94 57 PHE B CA 1
ATOM 1490 C C . PHE B 1 57 ? -2.51 7.801 -0.763 1 97.94 57 PHE B C 1
ATOM 1492 O O . PHE B 1 57 ? -2.789 9 -0.652 1 97.94 57 PHE B O 1
ATOM 1499 N N . SER B 1 58 ? -1.338 7.344 -0.46 1 98.75 58 SER B N 1
ATOM 1500 C CA . SER B 1 58 ? -0.233 8.234 -0.118 1 98.75 58 SER B CA 1
ATOM 1501 C C . SER B 1 58 ? 0.094 9.18 -1.27 1 98.75 58 SER B C 1
ATOM 1503 O O . SER B 1 58 ? 0.346 10.367 -1.054 1 98.75 58 SER B O 1
ATOM 1505 N N . ARG B 1 59 ? 0.083 8.672 -2.404 1 98.38 59 ARG B N 1
ATOM 1506 C CA . ARG B 1 59 ? 0.329 9.5 -3.582 1 98.38 59 ARG B CA 1
ATOM 1507 C C . ARG B 1 59 ? -0.717 10.602 -3.703 1 98.38 59 ARG B C 1
ATOM 1509 O O . ARG B 1 59 ? -0.384 11.758 -3.99 1 98.38 59 ARG B O 1
ATOM 1516 N N . ASN B 1 60 ? -1.951 10.219 -3.475 1 98.75 60 ASN B N 1
ATOM 1517 C CA . ASN B 1 60 ? -3.021 11.203 -3.604 1 98.75 60 ASN B CA 1
ATOM 1518 C C . ASN B 1 60 ? -2.871 12.328 -2.59 1 98.75 60 ASN B C 1
ATOM 1520 O O . ASN B 1 60 ? -3.074 13.5 -2.922 1 98.75 60 ASN B O 1
ATOM 1524 N N . VAL B 1 61 ? -2.545 11.977 -1.398 1 98.88 61 VAL B N 1
ATOM 1525 C CA . VAL B 1 61 ? -2.303 13 -0.385 1 98.88 61 VAL B CA 1
ATOM 1526 C C . VAL B 1 61 ? -1.189 13.93 -0.849 1 98.88 61 VAL B C 1
ATOM 1528 O O . VAL B 1 61 ? -1.327 15.156 -0.774 1 98.88 61 VAL B O 1
ATOM 1531 N N . LYS B 1 62 ? -0.087 13.352 -1.36 1 98.81 62 LYS B N 1
ATOM 1532 C CA . LYS B 1 62 ? 1.024 14.156 -1.868 1 98.81 62 LYS B CA 1
ATOM 1533 C C . LYS B 1 62 ? 0.571 15.07 -3.002 1 98.81 62 LYS B C 1
ATOM 1535 O O . LYS B 1 62 ? 0.931 16.25 -3.039 1 98.81 62 LYS B O 1
ATOM 1540 N N . LEU B 1 63 ? -0.192 14.562 -3.848 1 98.62 63 LEU B N 1
ATOM 1541 C CA . LEU B 1 63 ? -0.641 15.32 -5.008 1 98.62 63 LEU B CA 1
ATOM 1542 C C . LEU B 1 63 ? -1.492 16.516 -4.582 1 98.62 63 LEU B C 1
ATOM 1544 O O . LEU B 1 63 ? -1.359 17.609 -5.133 1 98.62 63 LEU B O 1
ATOM 1548 N N . VAL B 1 64 ? -2.363 16.281 -3.676 1 98.69 64 VAL B N 1
ATOM 1549 C CA . VAL B 1 64 ? -3.209 17.359 -3.172 1 98.69 64 VAL B CA 1
ATOM 1550 C C . VAL B 1 64 ? -2.338 18.453 -2.561 1 98.69 64 VAL B C 1
ATOM 1552 O O . VAL B 1 64 ? -2.518 19.641 -2.859 1 98.69 64 VAL B O 1
ATOM 1555 N N . LEU B 1 65 ? -1.449 18.094 -1.673 1 98.75 65 LEU B N 1
ATOM 1556 C CA . LEU B 1 65 ? -0.58 19.078 -1.032 1 98.75 65 LEU B CA 1
ATOM 1557 C C . LEU B 1 65 ? 0.286 19.781 -2.064 1 98.75 65 LEU B C 1
ATOM 1559 O O . LEU B 1 65 ? 0.476 21 -1.985 1 98.75 65 LEU B O 1
ATOM 1563 N N . ASP B 1 66 ? 0.761 19.062 -3.037 1 98.56 66 ASP B N 1
ATOM 1564 C CA . ASP B 1 66 ? 1.543 19.656 -4.121 1 98.56 66 ASP B CA 1
ATOM 1565 C C . ASP B 1 66 ? 0.705 20.641 -4.934 1 98.56 66 ASP B C 1
ATOM 1567 O O . ASP B 1 66 ? 1.19 21.703 -5.316 1 98.56 66 ASP B O 1
ATOM 1571 N N . PHE B 1 67 ? -0.471 20.234 -5.234 1 98.44 67 PHE B N 1
ATOM 1572 C CA . PHE B 1 67 ? -1.372 21.094 -6 1 98.44 67 PHE B CA 1
ATOM 1573 C C . PHE B 1 67 ? -1.506 22.453 -5.344 1 98.44 67 PHE B C 1
ATOM 1575 O O . PHE B 1 67 ? -1.589 23.469 -6.035 1 98.44 67 PHE B O 1
ATOM 1582 N N . HIS B 1 68 ? -1.481 22.453 -4.113 1 98.25 68 HIS B N 1
ATOM 1583 C CA . HIS B 1 68 ? -1.664 23.688 -3.365 1 98.25 68 HIS B CA 1
ATOM 1584 C C . HIS B 1 68 ? -0.322 24.312 -2.975 1 98.25 68 HIS B C 1
ATOM 1586 O O . HIS B 1 68 ? -0.274 25.266 -2.205 1 98.25 68 HIS B O 1
ATOM 1592 N N . ASN B 1 69 ? 0.807 23.688 -3.432 1 98.38 69 ASN B N 1
ATOM 1593 C CA . ASN B 1 69 ? 2.164 24.141 -3.156 1 98.38 69 ASN B CA 1
ATOM 1594 C C . ASN B 1 69 ? 2.451 24.172 -1.657 1 98.38 69 ASN B C 1
ATOM 1596 O O . ASN B 1 69 ? 3.025 25.141 -1.149 1 98.38 69 ASN B O 1
ATOM 1600 N N . VAL B 1 70 ? 2.01 23.172 -1.001 1 98.62 70 VAL B N 1
ATOM 1601 C CA . VAL B 1 70 ? 2.244 23.062 0.435 1 98.62 70 VAL B CA 1
ATOM 1602 C C . VAL B 1 70 ? 3.432 22.141 0.697 1 98.62 70 VAL B C 1
ATOM 1604 O O . VAL B 1 70 ? 3.406 20.969 0.322 1 98.62 70 VAL B O 1
ATOM 1607 N N . LYS B 1 71 ? 4.445 22.672 1.321 1 98.25 71 LYS B N 1
ATOM 1608 C CA . LYS B 1 71 ? 5.574 21.859 1.75 1 98.25 71 LYS B CA 1
ATOM 1609 C C . LYS B 1 71 ? 5.223 21.047 2.988 1 98.25 71 LYS B C 1
ATOM 1611 O O . LYS B 1 71 ? 4.52 21.516 3.879 1 98.25 71 LYS B O 1
ATOM 1616 N N . PHE B 1 72 ? 5.742 19.828 2.975 1 98.88 72 PHE B N 1
ATOM 1617 C CA . PHE B 1 72 ? 5.473 19 4.148 1 98.88 72 PHE B CA 1
ATOM 1618 C C . PHE B 1 72 ? 6.641 18.062 4.43 1 98.88 72 PHE B C 1
ATOM 1620 O O . PHE B 1 72 ? 7.438 17.781 3.535 1 98.88 72 PHE B O 1
ATOM 1627 N N . GLN B 1 73 ? 6.703 17.672 5.672 1 98.88 73 GLN B N 1
ATOM 1628 C CA . GLN B 1 73 ? 7.633 16.625 6.074 1 98.88 73 GLN B CA 1
ATOM 1629 C C . GLN B 1 73 ? 6.957 15.258 6.043 1 98.88 73 GLN B C 1
ATOM 1631 O O . GLN B 1 73 ? 5.883 15.078 6.621 1 98.88 73 GLN B O 1
ATOM 1636 N N . ASP B 1 74 ? 7.52 14.367 5.344 1 98.81 74 ASP B N 1
ATOM 1637 C CA . ASP B 1 74 ? 6.984 13.008 5.312 1 98.81 74 ASP B CA 1
ATOM 1638 C C . ASP B 1 74 ? 7.75 12.094 6.27 1 98.81 74 ASP B C 1
ATOM 1640 O O . ASP B 1 74 ? 8.93 12.32 6.539 1 98.81 74 ASP B O 1
ATOM 1644 N N . TYR B 1 75 ? 7.137 11.094 6.812 1 98.88 75 TYR B N 1
ATOM 1645 C CA . TYR B 1 75 ? 7.711 9.953 7.516 1 98.88 75 TYR B CA 1
ATOM 1646 C C . TYR B 1 75 ? 7.23 8.641 6.906 1 98.88 75 TYR B C 1
ATOM 1648 O O . TYR B 1 75 ? 6.031 8.352 6.906 1 98.88 75 TYR B O 1
ATOM 1656 N N . ASN B 1 76 ? 8.156 7.887 6.395 1 98.62 76 ASN B N 1
ATOM 1657 C CA . ASN B 1 76 ? 7.852 6.613 5.754 1 98.62 76 ASN B CA 1
ATOM 1658 C C . ASN B 1 76 ? 7.613 5.512 6.785 1 98.62 76 ASN B C 1
ATOM 1660 O O . ASN B 1 76 ? 8.562 5.027 7.41 1 98.62 76 ASN B O 1
ATOM 1664 N N . VAL B 1 77 ? 6.398 5.027 6.816 1 98.19 77 VAL B N 1
ATOM 1665 C CA . VAL B 1 77 ? 6.062 4.09 7.883 1 98.19 77 VAL B CA 1
ATOM 1666 C C . VAL B 1 77 ? 6.406 2.666 7.449 1 98.19 77 VAL B C 1
ATOM 1668 O O . VAL B 1 77 ? 6.414 1.746 8.273 1 98.19 77 VAL B O 1
ATOM 1671 N N . LEU B 1 78 ? 6.688 2.443 6.215 1 96.69 78 LEU B N 1
ATOM 1672 C CA . LEU B 1 78 ? 7.012 1.106 5.73 1 96.69 78 LEU B CA 1
ATOM 1673 C C . LEU B 1 78 ? 8.328 0.613 6.324 1 96.69 78 LEU B C 1
ATOM 1675 O O . LEU B 1 78 ? 8.586 -0.592 6.355 1 96.69 78 LEU B O 1
ATOM 1679 N N . THR B 1 79 ? 9.156 1.457 6.773 1 95 79 THR B N 1
ATOM 1680 C CA . THR B 1 79 ? 10.461 1.081 7.316 1 95 79 THR B CA 1
ATOM 1681 C C . THR B 1 79 ? 10.438 1.102 8.844 1 95 79 THR B C 1
ATOM 1683 O O . THR B 1 79 ? 11.484 1.022 9.484 1 95 79 THR B O 1
ATOM 1686 N N . ASP B 1 80 ? 9.258 1.302 9.352 1 96.12 80 ASP B N 1
ATOM 1687 C CA . ASP B 1 80 ? 9.102 1.447 10.797 1 96.12 80 ASP B CA 1
ATOM 1688 C C . ASP B 1 80 ? 7.742 0.93 11.258 1 96.12 80 ASP B C 1
ATOM 1690 O O . ASP B 1 80 ? 6.812 1.712 11.461 1 96.12 80 ASP B O 1
ATOM 1694 N N . GLU B 1 81 ? 7.734 -0.358 11.555 1 94.94 81 GLU B N 1
ATOM 1695 C CA . GLU B 1 81 ? 6.48 -1.009 11.914 1 94.94 81 GLU B CA 1
ATOM 1696 C C . GLU B 1 81 ? 5.91 -0.438 13.211 1 94.94 81 GLU B C 1
ATOM 1698 O O . GLU B 1 81 ? 4.695 -0.318 13.359 1 94.94 81 GLU B O 1
ATOM 1703 N N . GLU B 1 82 ? 6.777 -0.116 14.133 1 96.75 82 GLU B N 1
ATOM 1704 C CA . GLU B 1 82 ? 6.332 0.477 15.391 1 96.75 82 GLU B CA 1
ATOM 1705 C C . GLU B 1 82 ? 5.621 1.806 15.156 1 96.75 82 GLU B C 1
ATOM 1707 O O . GLU B 1 82 ? 4.551 2.053 15.711 1 96.75 82 GLU B O 1
ATOM 1712 N N . LEU B 1 83 ? 6.203 2.6 14.32 1 98.06 83 LEU B N 1
ATOM 1713 C CA . LEU B 1 83 ? 5.582 3.875 13.984 1 98.06 83 LEU B CA 1
ATOM 1714 C C . LEU B 1 83 ? 4.281 3.662 13.219 1 98.06 83 LEU B C 1
ATOM 1716 O O . LEU B 1 83 ? 3.293 4.359 13.461 1 98.06 83 LEU B O 1
ATOM 1720 N N . ARG B 1 84 ? 4.316 2.699 12.289 1 98 84 ARG B N 1
ATOM 1721 C CA . ARG B 1 84 ? 3.145 2.398 11.469 1 98 84 ARG B CA 1
ATOM 1722 C C . ARG B 1 84 ? 1.945 2.051 12.344 1 98 84 ARG B C 1
ATOM 1724 O O . ARG B 1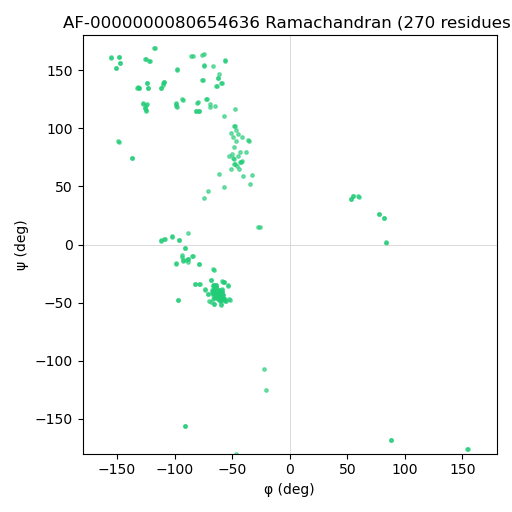 84 ? 0.868 2.631 12.188 1 98 84 ARG B O 1
ATOM 1731 N N . GLU B 1 85 ? 2.129 1.214 13.312 1 96.94 85 GLU B N 1
ATOM 1732 C CA . GLU B 1 85 ? 1.04 0.82 14.195 1 96.94 85 GLU B CA 1
ATOM 1733 C C . GLU B 1 85 ? 0.762 1.897 15.242 1 96.94 85 GLU B C 1
ATOM 1735 O O . GLU B 1 85 ? -0.395 2.154 15.586 1 96.94 85 GLU B O 1
ATOM 1740 N N . GLY B 1 86 ? 1.764 2.537 15.656 1 98.38 86 GLY B N 1
ATOM 1741 C CA . GLY B 1 86 ? 1.644 3.541 16.703 1 98.38 86 GLY B CA 1
ATOM 1742 C C . GLY B 1 86 ? 0.834 4.75 16.281 1 98.38 86 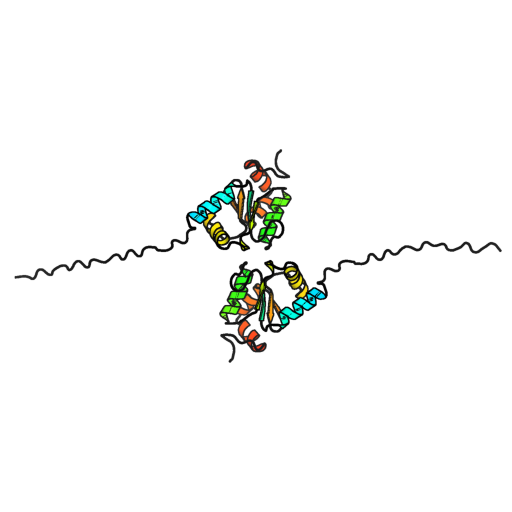GLY B C 1
ATOM 1743 O O . GLY B 1 86 ? 0.038 5.277 17.047 1 98.38 86 GLY B O 1
ATOM 1744 N N . VAL B 1 87 ? 1.028 5.191 15.094 1 98.69 87 VAL B N 1
ATOM 1745 C CA . VAL B 1 87 ? 0.361 6.41 14.648 1 98.69 87 VAL B CA 1
ATOM 1746 C C . VAL B 1 87 ? -1.141 6.16 14.523 1 98.69 87 VAL B C 1
ATOM 1748 O O . VAL B 1 87 ? -1.945 7.078 14.711 1 98.69 87 VAL B O 1
ATOM 1751 N N . LYS B 1 88 ? -1.526 4.949 14.203 1 98.44 88 LYS B N 1
ATOM 1752 C CA . LYS B 1 88 ? -2.945 4.605 14.141 1 98.44 88 LYS B CA 1
ATOM 1753 C C . LYS B 1 88 ? -3.594 4.703 15.523 1 98.44 88 LYS B C 1
ATOM 1755 O O . LYS B 1 88 ? -4.719 5.191 15.648 1 98.44 88 LYS B O 1
ATOM 1760 N N . VAL B 1 89 ? -2.891 4.254 16.484 1 98.19 89 VAL B N 1
ATOM 1761 C CA . VAL B 1 89 ? -3.377 4.328 17.859 1 98.19 89 VAL B CA 1
ATOM 1762 C C . VAL B 1 89 ? -3.363 5.781 18.328 1 98.19 89 VAL B C 1
ATOM 1764 O O . VAL B 1 89 ? -4.34 6.262 18.922 1 98.19 89 VAL B O 1
ATOM 1767 N N . TYR B 1 90 ? -2.328 6.496 18.016 1 98.56 90 TYR B N 1
ATOM 1768 C CA . TYR B 1 90 ? -2.121 7.879 18.422 1 98.56 90 TYR B CA 1
ATOM 1769 C C . TYR B 1 90 ? -3.256 8.773 17.938 1 98.56 90 TYR B C 1
ATOM 1771 O O . TYR B 1 90 ? -3.77 9.602 18.688 1 98.56 90 TYR B O 1
ATOM 1779 N N . SER B 1 91 ? -3.643 8.562 16.734 1 98.5 91 SER B N 1
ATOM 1780 C CA . SER B 1 91 ? -4.641 9.422 16.094 1 98.5 91 SER B CA 1
ATOM 1781 C C . SER B 1 91 ? -6.047 8.844 16.266 1 98.5 91 SER B C 1
ATOM 1783 O O . SER B 1 91 ? -7.035 9.508 15.938 1 98.5 91 SER B O 1
ATOM 1785 N N . GLU B 1 92 ? -6.102 7.629 16.734 1 97.69 92 GLU B N 1
ATOM 1786 C CA . GLU B 1 92 ? -7.367 6.902 16.75 1 97.69 92 GLU B CA 1
ATOM 1787 C C . GLU B 1 92 ? -7.988 6.852 15.359 1 97.69 92 GLU B C 1
ATOM 1789 O O . GLU B 1 92 ? -9.172 7.137 15.188 1 97.69 92 GLU B O 1
ATOM 1794 N N . TRP B 1 93 ? -7.176 6.633 14.383 1 98.19 93 TRP B N 1
ATOM 1795 C CA . TRP B 1 93 ? -7.531 6.508 12.977 1 98.19 93 TRP B CA 1
ATOM 1796 C C . TRP B 1 93 ? -6.887 5.277 12.359 1 98.19 93 TRP B C 1
ATOM 1798 O O . TRP B 1 93 ? -5.691 5.035 12.547 1 98.19 93 TRP B O 1
ATOM 1808 N N . PRO B 1 94 ? -7.566 4.5 11.586 1 97.31 94 PRO B N 1
ATOM 1809 C CA . PRO B 1 94 ? -7.113 3.135 11.297 1 97.31 94 PRO B CA 1
ATOM 1810 C C . PRO B 1 94 ? -6.211 3.059 10.07 1 97.31 94 PRO B C 1
ATOM 1812 O O . PRO B 1 94 ? -5.559 2.037 9.836 1 97.31 94 PRO B O 1
ATOM 1815 N N . THR B 1 95 ? -6.164 4.16 9.242 1 97.81 95 THR B N 1
ATOM 1816 C CA . THR B 1 95 ? -5.516 3.975 7.949 1 97.81 95 THR B CA 1
ATOM 1817 C C . THR B 1 95 ? -4.363 4.961 7.777 1 97.81 95 THR B C 1
ATOM 1819 O O . THR B 1 95 ? -4.227 5.906 8.562 1 97.81 95 THR B O 1
ATOM 1822 N N . ILE B 1 96 ? -3.451 4.66 6.941 1 98.44 96 ILE B N 1
ATOM 1823 C CA . ILE B 1 96 ? -2.35 5.473 6.438 1 98.44 96 ILE B CA 1
ATOM 1824 C C . ILE B 1 96 ? -2.594 5.82 4.969 1 98.44 96 ILE B C 1
ATOM 1826 O O . ILE B 1 96 ? -3.109 4.996 4.207 1 98.44 96 ILE B O 1
ATOM 1830 N N . PRO B 1 97 ? -2.35 6.973 4.645 1 98.81 97 PRO B N 1
ATOM 1831 C CA . PRO B 1 97 ? -1.571 8.055 5.258 1 98.81 97 PRO B CA 1
ATOM 1832 C C . PRO B 1 97 ? -2.379 8.867 6.266 1 98.81 97 PRO B C 1
ATOM 1834 O O . PRO B 1 97 ? -3.605 8.734 6.328 1 98.81 97 PRO B O 1
ATOM 1837 N N . GLN B 1 98 ? -1.643 9.586 7.078 1 98.94 98 GLN B N 1
ATOM 1838 C CA . GLN B 1 98 ? -2.234 10.516 8.031 1 98.94 98 GLN B CA 1
ATOM 1839 C C . GLN B 1 98 ? -1.564 11.883 7.957 1 98.94 98 GLN B C 1
ATOM 1841 O O . GLN B 1 98 ? -0.335 11.977 7.973 1 98.94 98 GLN B O 1
ATOM 1846 N N . VAL B 1 99 ? -2.375 12.914 7.953 1 98.94 99 VAL B N 1
ATOM 1847 C CA . VAL B 1 99 ? -1.894 14.281 7.777 1 98.94 99 VAL B CA 1
ATOM 1848 C C . VAL B 1 99 ? -2.076 15.062 9.078 1 98.94 99 VAL B C 1
ATOM 1850 O O . VAL B 1 99 ? -3.137 14.992 9.703 1 98.94 99 VAL B O 1
ATOM 1853 N N . TYR B 1 100 ? -1.085 15.758 9.422 1 98.94 100 TYR B N 1
ATOM 1854 C CA . TYR B 1 100 ? -1.081 16.656 10.57 1 98.94 100 TYR B CA 1
ATOM 1855 C C . TYR B 1 100 ? -0.702 18.078 10.156 1 98.94 100 TYR B C 1
ATOM 1857 O O . TYR B 1 100 ? 0.206 18.266 9.344 1 98.94 100 TYR B O 1
ATOM 1865 N N . VAL B 1 101 ? -1.361 19.062 10.703 1 98.88 101 VAL B N 1
ATOM 1866 C CA . VAL B 1 101 ? -1.057 20.484 10.516 1 98.88 101 VAL B CA 1
ATOM 1867 C C . VAL B 1 101 ? -0.907 21.156 11.867 1 98.88 101 VAL B C 1
ATOM 1869 O O . VAL B 1 101 ? -1.809 21.094 12.711 1 98.88 101 VAL B O 1
ATOM 1872 N N . LYS B 1 102 ? 0.224 21.703 12.047 1 98.62 102 LYS B N 1
ATOM 1873 C CA . LYS B 1 102 ? 0.537 22.359 13.312 1 98.62 102 LYS B CA 1
ATOM 1874 C C . LYS B 1 102 ? 0.291 21.438 14.5 1 98.62 102 LYS B C 1
ATOM 1876 O O . LYS B 1 102 ? -0.333 21.828 15.484 1 98.62 102 LYS B O 1
ATOM 1881 N N . GLY B 1 103 ? 0.657 20.188 14.281 1 98.62 103 GLY B N 1
ATOM 1882 C CA . GLY B 1 103 ? 0.612 19.219 15.367 1 98.62 103 GLY B CA 1
ATOM 1883 C C . GLY B 1 103 ? -0.762 18.609 15.562 1 98.62 103 GLY B C 1
ATOM 1884 O O . GLY B 1 103 ? -0.944 17.734 16.422 1 98.62 103 GLY B O 1
ATOM 1885 N N . GLU B 1 104 ? -1.743 18.969 14.758 1 98.31 104 GLU B N 1
ATOM 1886 C CA . GLU B 1 104 ? -3.111 18.484 14.891 1 98.31 104 GLU B CA 1
ATOM 1887 C C . GLU B 1 104 ? -3.461 17.516 13.758 1 98.31 104 GLU B C 1
ATOM 1889 O O . GLU B 1 104 ? -3.133 17.766 12.602 1 98.31 104 GLU B O 1
ATOM 1894 N N . PHE B 1 105 ? -4.156 16.5 14.164 1 98.88 105 PHE B N 1
ATOM 1895 C CA . PHE B 1 105 ? -4.582 15.508 13.18 1 98.88 105 PHE B CA 1
ATOM 1896 C C . PHE B 1 105 ? -5.688 16.078 12.297 1 98.88 105 PHE B C 1
ATOM 1898 O O . PHE B 1 105 ? -6.711 16.547 12.797 1 98.88 105 PHE B O 1
ATOM 1905 N N . VAL B 1 106 ? -5.445 16.031 10.938 1 98.69 106 VAL B N 1
ATOM 1906 C CA . VAL B 1 106 ? -6.422 16.516 9.969 1 98.69 106 VAL B CA 1
ATOM 1907 C C . VAL B 1 106 ? -7.25 15.352 9.438 1 98.69 106 VAL B C 1
ATOM 1909 O O . VAL B 1 106 ? -8.477 15.43 9.383 1 98.69 106 VAL B O 1
ATOM 1912 N N . GLY B 1 107 ? -6.551 14.281 9.047 1 98.62 107 GLY B N 1
ATOM 1913 C CA . GLY B 1 107 ? -7.223 13.117 8.484 1 98.62 107 GLY B CA 1
ATOM 1914 C C . GLY B 1 107 ? -6.332 12.297 7.57 1 98.62 107 GLY B C 1
ATOM 1915 O O . GLY B 1 107 ? -5.129 12.555 7.477 1 98.62 107 GLY B O 1
ATOM 1916 N N . GLY B 1 108 ? -6.953 11.289 6.996 1 98.5 108 GLY B N 1
ATOM 1917 C CA . GLY B 1 108 ? -6.297 10.484 5.973 1 98.5 108 GLY B CA 1
ATOM 1918 C C . GLY B 1 108 ? -6.531 11 4.566 1 98.5 108 GLY B C 1
ATOM 1919 O O . GLY B 1 108 ? -6.82 12.188 4.375 1 98.5 108 GLY B O 1
ATOM 1920 N N . CYS B 1 109 ? -6.406 10.094 3.658 1 98.81 109 CYS B N 1
ATOM 1921 C CA . CYS B 1 109 ? -6.5 10.438 2.244 1 98.81 109 CYS B CA 1
ATOM 1922 C C . CYS B 1 109 ? -7.906 10.922 1.896 1 98.81 109 CYS B C 1
ATOM 1924 O O . CYS B 1 109 ? -8.07 11.992 1.309 1 98.81 109 CYS B O 1
ATOM 1926 N N . ASP B 1 110 ? -8.945 10.203 2.244 1 98.5 110 ASP B N 1
ATOM 1927 C CA . ASP B 1 110 ? -10.312 10.531 1.858 1 98.5 110 ASP B CA 1
ATOM 1928 C C . ASP B 1 110 ? -10.719 11.914 2.361 1 98.5 110 ASP B C 1
ATOM 1930 O O . ASP B 1 110 ? -11.383 12.672 1.652 1 98.5 110 ASP B O 1
ATOM 1934 N N . ILE B 1 111 ? -10.312 12.258 3.518 1 98.25 111 ILE B N 1
ATOM 1935 C CA . ILE B 1 111 ? -10.68 13.547 4.098 1 98.25 111 ILE B CA 1
ATOM 1936 C C . ILE B 1 111 ? -9.969 14.672 3.344 1 98.25 111 ILE B C 1
ATOM 1938 O O . ILE B 1 111 ? -10.602 15.656 2.945 1 98.25 111 ILE B O 1
ATOM 1942 N N . LEU B 1 112 ? -8.656 14.508 3.152 1 98.56 112 LEU B N 1
ATOM 1943 C CA . LEU B 1 112 ? -7.906 15.562 2.469 1 98.56 112 LEU B CA 1
ATOM 1944 C C . LEU B 1 112 ? -8.422 15.758 1.048 1 98.56 112 LEU B C 1
ATOM 1946 O O . LEU B 1 112 ? -8.578 16.891 0.592 1 98.56 112 LEU B O 1
ATOM 1950 N N . VAL B 1 113 ? -8.695 14.695 0.35 1 98.56 113 VAL B N 1
ATOM 1951 C CA . VAL B 1 113 ? -9.188 14.758 -1.021 1 98.56 113 VAL B CA 1
ATOM 1952 C C . VAL B 1 113 ? -10.562 15.422 -1.044 1 98.56 113 VAL B C 1
ATOM 1954 O O . VAL B 1 113 ? -10.852 16.25 -1.921 1 98.56 113 VAL B O 1
ATOM 1957 N N . SER B 1 114 ? -11.406 15.086 -0.107 1 98.5 114 SER B N 1
ATOM 1958 C CA . SER B 1 114 ? -12.727 15.711 -0.004 1 98.5 114 SER B CA 1
ATOM 1959 C C . SER B 1 114 ? -12.602 17.219 0.227 1 98.5 114 SER B C 1
ATOM 1961 O O . SER B 1 114 ? -13.297 18 -0.415 1 98.5 114 SER B O 1
ATOM 1963 N N . MET B 1 115 ? -11.734 17.578 1.12 1 98.19 115 MET B N 1
ATOM 1964 C CA . MET B 1 115 ? -11.508 18.984 1.38 1 98.19 115 MET B CA 1
ATOM 1965 C C . MET B 1 115 ? -11.055 19.703 0.114 1 98.19 115 MET B C 1
ATOM 1967 O O . MET B 1 115 ? -11.453 20.859 -0.129 1 98.19 115 MET B O 1
ATOM 1971 N N . HIS B 1 116 ? -10.203 19.047 -0.615 1 97.88 116 HIS B N 1
ATOM 1972 C CA . HIS B 1 116 ? -9.727 19.594 -1.876 1 97.88 116 HIS B CA 1
ATOM 1973 C C . HIS B 1 116 ? -10.867 19.766 -2.873 1 97.88 116 HIS B C 1
ATOM 1975 O O . HIS B 1 116 ? -11.031 20.844 -3.463 1 97.88 116 HIS B O 1
ATOM 1981 N N . LYS B 1 117 ? -11.695 18.797 -3.029 1 97.62 117 LYS B N 1
ATOM 1982 C CA . LYS B 1 117 ? -12.789 18.781 -3.996 1 97.62 117 LYS B CA 1
ATOM 1983 C C . LYS B 1 117 ? -13.844 19.828 -3.641 1 97.62 117 LYS B C 1
ATOM 1985 O O . LYS B 1 117 ? -14.438 20.453 -4.527 1 97.62 117 LYS B O 1
ATOM 1990 N N . ASP B 1 118 ? -13.992 19.969 -2.422 1 97.38 118 ASP B N 1
ATOM 1991 C CA . ASP B 1 118 ? -15.031 20.875 -1.946 1 97.38 118 ASP B CA 1
ATOM 1992 C C . ASP B 1 118 ? -14.523 22.312 -1.9 1 97.38 118 ASP B C 1
ATOM 1994 O O . ASP B 1 118 ? -15.289 23.234 -1.595 1 97.38 118 ASP B O 1
ATOM 1998 N N . GLY B 1 119 ? -13.234 22.5 -2.08 1 96.19 119 GLY B N 1
ATOM 1999 C CA . GLY B 1 119 ? -12.656 23.828 -2.105 1 96.19 119 GLY B CA 1
ATOM 2000 C C . GLY B 1 119 ? -12.398 24.406 -0.721 1 96.19 119 GLY B C 1
ATOM 2001 O O . GLY B 1 119 ? -12.258 25.609 -0.556 1 96.19 119 GLY B O 1
ATOM 2002 N N . GLU B 1 120 ? -12.289 23.594 0.188 1 97.12 120 GLU B N 1
ATOM 2003 C CA . GLU B 1 120 ? -12.18 24.047 1.574 1 97.12 120 GLU B CA 1
ATOM 2004 C C . GLU B 1 120 ? -10.727 24.062 2.033 1 97.12 120 GLU B C 1
ATOM 2006 O O . GLU B 1 120 ? -10.398 24.641 3.062 1 97.12 120 GLU B O 1
ATOM 2011 N N . ILE B 1 121 ? -9.82 23.438 1.373 1 97.25 121 ILE B N 1
ATOM 2012 C CA . ILE B 1 121 ? -8.469 23.188 1.853 1 97.25 121 ILE B CA 1
ATOM 2013 C C . ILE B 1 121 ? -7.711 24.5 1.982 1 97.25 121 ILE B C 1
ATOM 2015 O O . ILE B 1 121 ? -6.98 24.719 2.951 1 97.25 121 ILE B O 1
ATOM 2019 N N . SER B 1 122 ? -7.883 25.406 1.046 1 96.69 122 SER B N 1
ATOM 2020 C CA . SER B 1 122 ? -7.176 26.672 1.097 1 96.69 122 SER B CA 1
ATOM 2021 C C . SER B 1 122 ? -7.605 27.5 2.305 1 96.69 122 SER B C 1
ATOM 2023 O O . SER B 1 122 ? -6.766 28.078 3 1 96.69 122 SER B O 1
ATOM 2025 N N . ASP B 1 123 ? -8.93 27.562 2.535 1 97.06 123 ASP B N 1
ATOM 2026 C CA . ASP B 1 123 ? -9.43 28.281 3.701 1 97.06 123 ASP B CA 1
ATOM 2027 C C . ASP B 1 123 ? -8.883 27.688 4.996 1 97.06 123 ASP B C 1
ATOM 2029 O O . ASP B 1 123 ? -8.484 28.422 5.902 1 97.06 123 ASP B O 1
ATOM 2033 N N . PHE B 1 124 ? -8.898 26.391 5.008 1 98.19 124 PHE B N 1
ATOM 2034 C CA . PHE B 1 124 ? -8.383 25.688 6.18 1 98.19 124 PHE B CA 1
ATOM 2035 C C . PHE B 1 124 ? -6.918 26.031 6.414 1 98.19 124 PHE B C 1
ATOM 2037 O O . PHE B 1 124 ? -6.527 26.375 7.531 1 98.19 124 PHE B O 1
ATOM 2044 N N . LEU B 1 125 ? -6.031 25.984 5.422 1 98.12 125 LEU B N 1
ATOM 2045 C CA . LEU B 1 125 ? -4.602 26.266 5.516 1 98.12 125 LEU B CA 1
ATOM 2046 C C . LEU B 1 125 ? -4.348 27.719 5.891 1 98.12 125 LEU B C 1
ATOM 2048 O O . LEU B 1 125 ? -3.455 28.016 6.691 1 98.12 125 LEU B O 1
ATOM 2052 N N . ASP B 1 126 ? -5.195 28.609 5.344 1 97.75 126 ASP B N 1
ATOM 2053 C CA . ASP B 1 126 ? -5.09 30.016 5.703 1 97.75 126 ASP B CA 1
ATOM 2054 C C . ASP B 1 126 ? -5.359 30.219 7.191 1 97.75 126 ASP B C 1
ATOM 2056 O O . ASP B 1 126 ? -4.621 30.938 7.867 1 97.75 126 ASP B O 1
ATOM 2060 N N . GLU B 1 127 ? -6.391 29.609 7.605 1 97.69 127 GLU B N 1
ATOM 2061 C CA . GLU B 1 127 ? -6.746 29.719 9.016 1 97.69 127 GLU B CA 1
ATOM 2062 C C . GLU B 1 127 ? -5.609 29.234 9.914 1 97.69 127 GLU B C 1
ATOM 2064 O O . GLU B 1 127 ? -5.387 29.766 10.992 1 97.69 127 GLU B O 1
ATOM 2069 N N . LYS B 1 128 ? -4.859 28.266 9.438 1 97.81 128 LYS B N 1
ATOM 2070 C CA . LYS B 1 128 ? -3.777 27.672 10.219 1 97.81 128 LYS B CA 1
ATOM 2071 C C . LYS B 1 128 ? -2.457 28.406 9.961 1 97.81 128 LYS B C 1
ATOM 2073 O O . LYS B 1 128 ? -1.435 28.062 10.562 1 97.81 128 LYS B O 1
ATOM 2078 N N . GLY B 1 129 ? -2.439 29.359 9.094 1 97.31 129 GLY B N 1
ATOM 2079 C CA . GLY B 1 129 ? -1.236 30.125 8.805 1 97.31 129 GLY B CA 1
ATOM 2080 C C . GLY B 1 129 ? -0.255 29.391 7.918 1 97.31 129 GLY B C 1
ATOM 2081 O O . GLY B 1 129 ? 0.956 29.594 8.008 1 97.31 129 GLY B O 1
ATOM 2082 N N . ILE B 1 130 ? -0.752 28.5 7.121 1 98 130 ILE B N 1
ATOM 2083 C CA . ILE B 1 130 ? 0.087 27.734 6.207 1 98 130 ILE B CA 1
ATOM 2084 C C . ILE B 1 130 ? 0.024 28.344 4.809 1 98 130 ILE B C 1
ATOM 2086 O O . ILE B 1 130 ? -1.058 28.484 4.234 1 98 130 ILE B O 1
ATOM 2090 N N . ALA B 1 131 ? 1.16 28.734 4.32 1 96.69 131 ALA B N 1
ATOM 2091 C CA . ALA B 1 131 ? 1.212 29.266 2.961 1 96.69 131 ALA B CA 1
ATOM 2092 C C . ALA B 1 131 ? 0.708 28.25 1.95 1 96.69 131 ALA B C 1
ATOM 2094 O O . ALA B 1 131 ? 1.01 27.062 2.061 1 96.69 131 ALA B O 1
ATOM 2095 N N . ASN B 1 132 ? -0.084 28.703 0.935 1 97.12 132 ASN B N 1
ATOM 2096 C CA . ASN B 1 132 ? -0.601 27.844 -0.124 1 97.12 132 ASN B CA 1
ATOM 2097 C C . ASN B 1 132 ? -0.916 28.641 -1.389 1 97.12 132 ASN B C 1
ATOM 2099 O O . ASN B 1 132 ? -1.097 29.859 -1.332 1 97.12 132 ASN B O 1
ATOM 2103 N N . LYS B 1 133 ? -0.986 27.969 -2.346 1 96.31 133 LYS B N 1
ATOM 2104 C CA . LYS B 1 133 ? -1.068 28.562 -3.674 1 96.31 133 LYS B CA 1
ATOM 2105 C C . LYS B 1 133 ? -2.354 29.375 -3.836 1 96.31 133 LYS B C 1
ATOM 2107 O O . LYS B 1 133 ? -2.361 30.406 -4.496 1 96.31 133 LYS B O 1
ATOM 2112 N N . TYR B 1 134 ? -3.422 29.016 -3.293 1 92.5 134 TYR B N 1
ATOM 2113 C CA . TYR B 1 134 ? -4.723 29.625 -3.549 1 92.5 134 TYR B CA 1
ATOM 2114 C C . TYR B 1 134 ? -5.227 30.375 -2.32 1 92.5 134 TYR B C 1
ATOM 2116 O O . TYR B 1 134 ? -6.406 30.719 -2.242 1 92.5 134 TYR B O 1
ATOM 2124 N N . GLY B 1 135 ? -4.359 30.359 -1.354 1 86.25 135 GLY B N 1
ATOM 2125 C CA . GLY B 1 135 ? -4.715 31.078 -0.132 1 86.25 135 GLY B CA 1
ATOM 2126 C C . GLY B 1 135 ? -4.613 32.594 -0.265 1 86.25 135 GLY B C 1
ATOM 2127 O O . GLY B 1 135 ? -4.227 33.094 -1.318 1 86.25 135 GLY B O 1
ATOM 2128 N N . SER B 1 136 ? -5.309 33.219 0.783 1 73.5 136 SER B N 1
ATOM 2129 C CA . SER B 1 136 ? -5.215 34.688 0.883 1 73.5 136 SER B CA 1
ATOM 2130 C C . SER B 1 136 ? -3.811 35.125 1.289 1 73.5 136 SER B C 1
ATOM 2132 O O . SER B 1 136 ? -3.105 34.375 1.988 1 73.5 136 SER B O 1
ATOM 2134 N N . LYS B 1 137 ? -3.031 35.969 0.475 1 54.41 137 LYS B N 1
ATOM 2135 C CA . LYS B 1 137 ? -1.729 36.531 0.779 1 54.41 137 LYS B CA 1
ATOM 2136 C C . LYS B 1 137 ? -1.64 36.969 2.246 1 54.41 137 LYS B C 1
ATOM 2138 O O . LYS B 1 137 ? -2.639 37.375 2.844 1 54.41 137 LYS B O 1
#

pLDDT: mean 86.77, std 23.37, range [25.41, 98.94]

Foldseek 3Di:
DDDDPDPDDPVPPPPCPVPPCPPAQDPVLLVVLLCQLQVDQKEKEAADDLVDHPDPQRVLLSVLCVVFPFDYHYDHCVVPVSNVVNVCRNLVHNDDIWMHGNSHTQGGRVRSVVCSVVVNVQVVCVVSVTHTNPHDD/DDDPPPPPPPPPPPPPPVPPDPPAQDPVLLVVLLCQLQVDQKEKEAADDLVDHPDPQRVLLSVLCVQFPFDYHYDHCVVPVSNVVNVCRNLVHNDDIWMHGNSHTQGGRVRSVVCSVVVNVQVVCVVSVTHTNPHDD

Solvent-accessible surface area (backbone atoms only — not comparable to full-atom values): 15928 Å² total; per-residue (Å²): 132,86,79,80,78,76,85,74,68,84,69,73,76,74,73,72,72,66,83,67,79,74,86,65,66,53,70,68,56,49,53,50,49,53,50,59,33,59,70,40,60,28,28,32,43,23,42,34,42,90,90,52,47,69,40,70,50,28,38,48,46,48,48,54,36,51,73,33,59,40,76,66,47,69,42,49,30,77,84,28,65,68,56,46,55,36,51,26,57,74,65,70,37,94,64,77,18,38,35,27,48,71,53,36,83,74,37,39,37,71,53,52,51,49,31,53,73,70,63,43,43,42,60,55,33,44,75,71,70,45,74,42,69,78,33,81,129,139,84,80,78,77,75,78,77,76,75,74,73,76,74,72,73,69,67,82,70,78,73,86,64,68,53,70,70,57,49,53,51,50,52,50,58,34,59,70,39,61,29,28,32,42,23,42,34,42,90,91,53,48,70,40,70,50,28,38,48,47,48,48,55,37,50,73,33,60,40,75,64,47,70,43,50,30,78,84,29,66,67,56,45,56,34,52,26,60,74,67,72,39,93,64,77,18,38,36,28,50,71,53,36,82,74,36,38,39,70,52,54,52,48,31,52,74,72,63,44,45,42,61,53,33,44,74,72,69,44,74,40,69,80,31,83,131

Radius of gyration: 29.6 Å; Cα contacts (8 Å, |Δi|>4): 364; chains: 2; bounding box: 43×73×152 Å

Sequence (274 aa):
MLRAVSRQAFSLLRANYSASAAGGISDVLRKRIDGLVAKDDVVVFMKGTQQEPACGFSRNVKLVLDFHNVKFQDYNVLTDEELREGVKVYSEWPTIPQVYVKGEFVGGCDILVSMHKDGEISDFLDEKGIANKYGSKMLRAVSRQAFSLLRANYSASAAGGISDVLRKRIDGLVAKDDVVVFMKGTQQEPACGFSRNVKLVLDFHNVKFQDYNVLTDEELREGVKVYSEWPTIPQVYVKGEFVGGCDILVSMHKDGEISDFLDEKGIANKYGSK